Protein 8GPS (pdb70)

Foldseek 3Di:
DDLLVLLVVLQPDDLVVSLVVLVVDDLVCSLVNLLNHDLVSNLVNCVPDDLVVLLSNLQPHFLLSNLVSLVVDDPVSVVVSLVSYDPVSSVSNVVLNPADPQFPSSRWGAQAAEDEQAAFLLVSVVSCVVRVVPGPHSQWYFYAYPVQATQAIDGPVLSVVDDRRHGNNVSGPSDFDAAERVDGLVRVLVVCVVPVDQKHFYAYPVRHTRGIHGVVVNVVVVVVVVVD

Nearest PDB structures (foldseek):
  8gps-assembly1_A-2  TM=1.004E+00  e=2.207E-43  Chryseobacterium hispalense
  8gpv-assembly1_A-2  TM=9.823E-01  e=4.314E-27  Clostridiales bacterium
  5x9h-assembly1_A  TM=9.394E-01  e=4.347E-21  Thermus thermophilus HB8
  5x9g-assembly1_A  TM=9.312E-01  e=5.423E-20  Thermus thermophilus HB8
  2oux-assembly1_B  TM=7.761E-01  e=5.037E-18  Enterococcus faecalis V583

Radius of gyration: 18.96 Å; Cα contacts (8 Å, |Δi|>4): 337; chains: 1; bounding box: 53×38×41 Å

Structure (mmCIF, N/CA/C/O backbone):
data_8GPS
#
_entry.id   8GPS
#
_cell.length_a   57.503
_cell.length_b   57.503
_cell.length_c   118.252
_cell.angle_alpha   90.00
_cell.angle_beta   90.00
_cell.angle_gamma   120.00
#
_symmetry.space_group_name_H-M   'P 32 2 1'
#
loop_
_entity.id
_entity.type
_entity.pdbx_description
1 polymer MgtE
2 non-polymer 'MAGNESIUM ION'
3 water water
#
loop_
_atom_site.group_PDB
_atom_site.id
_atom_site.type_symbol
_atom_site.label_atom_id
_atom_site.label_alt_id
_atom_site.label_comp_id
_atom_site.label_asym_id
_atom_site.label_entity_id
_atom_site.label_seq_id
_atom_site.pdbx_PDB_ins_code
_atom_site.Cartn_x
_atom_site.Cartn_y
_atom_site.Cartn_z
_atom_site.occupancy
_atom_site.B_iso_or_equiv
_atom_site.auth_seq_id
_atom_site.auth_comp_id
_atom_site.auth_asym_id
_atom_site.auth_atom_id
_atom_site.pdbx_PDB_model_num
ATOM 1 N N . PHE A 1 10 ? -26.112 -9.462 14.421 1.00 50.25 9 PHE A N 1
ATOM 2 C CA . PHE A 1 10 ? -25.795 -10.882 14.313 1.00 49.80 9 PHE A CA 1
ATOM 3 C C . PHE A 1 10 ? -25.372 -11.263 12.891 1.00 47.46 9 PHE A C 1
ATOM 4 O O . PHE A 1 10 ? -25.631 -10.538 11.932 1.00 48.80 9 PHE A O 1
ATOM 12 N N . ASN A 1 11 ? -24.724 -12.418 12.780 1.00 43.84 10 ASN A N 1
ATOM 13 C CA A ASN A 1 11 ? -24.277 -12.931 11.490 0.64 40.57 10 ASN A CA 1
ATOM 14 C CA B ASN A 1 11 ? -24.282 -12.901 11.483 0.36 41.78 10 ASN A CA 1
ATOM 15 C C . ASN A 1 11 ? -25.487 -13.283 10.621 1.00 37.50 10 ASN A C 1
ATOM 16 O O . ASN A 1 11 ? -26.460 -13.846 11.123 1.00 34.79 10 ASN A O 1
ATOM 25 N N . PRO A 1 12 ? -25.458 -12.973 9.315 1.00 35.17 11 PRO A N 1
ATOM 26 C CA . PRO A 1 12 ? -26.626 -13.308 8.474 1.00 32.25 11 PRO A CA 1
ATOM 27 C C . PRO A 1 12 ? -27.026 -14.776 8.510 1.00 28.59 11 PRO A C 1
ATOM 28 O O . PRO A 1 12 ? -28.222 -15.083 8.476 1.00 25.62 11 PRO A O 1
ATOM 32 N N . ALA A 1 13 ? -26.062 -15.700 8.543 1.00 27.66 12 ALA A N 1
ATOM 33 C CA . ALA A 1 13 ? -26.418 -17.112 8.617 1.00 26.52 12 ALA A CA 1
ATOM 34 C C . ALA A 1 13 ? -27.111 -17.427 9.939 1.00 25.07 12 ALA A C 1
ATOM 35 O O . ALA A 1 13 ? -28.041 -18.243 9.986 1.00 25.61 12 ALA A O 1
ATOM 37 N N . ASP A 1 14 ? -26.704 -16.756 11.014 1.00 25.74 13 ASP A N 1
ATOM 38 C CA . ASP A 1 14 ? -27.352 -16.982 12.305 1.00 25.66 13 ASP A CA 1
ATOM 39 C C . ASP A 1 14 ? -28.765 -16.407 12.336 1.00 25.87 13 ASP A C 1
ATOM 40 O O . ASP A 1 14 ? -29.694 -17.037 12.867 1.00 26.91 13 ASP A O 1
ATOM 45 N N . ILE A 1 15 ? -28.942 -15.203 11.788 1.00 25.27 14 ILE A N 1
ATOM 46 C CA . ILE A 1 15 ? -30.274 -14.610 11.675 1.00 26.47 14 ILE A CA 1
ATOM 47 C C . ILE A 1 15 ? -31.189 -15.526 10.876 1.00 24.43 14 ILE A C 1
ATOM 48 O O . ILE A 1 15 ? -32.337 -15.788 11.271 1.00 26.13 14 ILE A O 1
ATOM 53 N N . ALA A 1 16 ? -30.690 -16.033 9.742 1.00 25.39 15 ALA A N 1
ATOM 54 C CA . ALA A 1 16 ? -31.485 -16.943 8.928 1.00 26.04 15 ALA A CA 1
ATOM 55 C C . ALA A 1 16 ? -31.853 -18.209 9.695 1.00 26.64 15 ALA A C 1
ATOM 56 O O . ALA A 1 16 ? -32.979 -18.704 9.577 1.00 26.81 15 ALA A O 1
ATOM 58 N N . GLU A 1 17 ? -30.926 -18.746 10.496 1.00 25.38 16 GLU A N 1
ATOM 59 C CA . GLU A 1 17 ? -31.254 -19.952 11.259 1.00 27.73 16 GLU A CA 1
ATOM 60 C C . GLU A 1 17 ? -32.375 -19.692 12.263 1.00 27.94 16 GLU A C 1
ATOM 61 O O . GLU A 1 17 ? -33.344 -20.471 12.357 1.00 29.85 16 GLU A O 1
ATOM 67 N N . THR A 1 18 ? -32.280 -18.573 12.987 1.00 27.02 17 THR A N 1
ATOM 68 C CA . THR A 1 18 ? -33.334 -18.201 13.929 1.00 28.05 17 THR A CA 1
ATOM 69 C C . THR A 1 18 ? -34.674 -18.050 13.213 1.00 27.66 17 THR A C 1
ATOM 70 O O . THR A 1 18 ? -35.700 -18.567 13.673 1.00 27.11 17 THR A O 1
ATOM 74 N N . LEU A 1 19 ? -34.684 -17.357 12.066 1.00 27.68 18 LEU A N 1
ATOM 75 C CA . LEU A 1 19 ? -35.930 -17.207 11.325 1.00 28.74 18 LEU A CA 1
ATOM 76 C C . LEU A 1 19 ? -36.472 -18.562 10.884 1.00 30.30 18 LEU A C 1
ATOM 77 O O . LEU A 1 19 ? -37.682 -18.808 10.951 1.00 31.59 18 LEU A O 1
ATOM 82 N N . SER A 1 20 ? -35.590 -19.446 10.411 1.00 29.37 19 SER A N 1
ATOM 83 C CA A SER A 1 20 ? -36.026 -20.744 9.911 0.55 29.82 19 SER A CA 1
ATOM 84 C CA B SER A 1 20 ? -36.008 -20.750 9.914 0.45 29.80 19 SER A CA 1
ATOM 85 C C . SER A 1 20 ? -36.672 -21.583 10.992 1.00 30.93 19 SER A C 1
ATOM 86 O O . SER A 1 20 ? -37.462 -22.483 10.674 1.00 32.04 19 SER A O 1
ATOM 91 N N . GLU A 1 21 ? -36.361 -21.302 12.256 1.00 30.97 20 GLU A N 1
ATOM 92 C CA . GLU A 1 21 ? -36.996 -22.030 13.352 1.00 30.94 20 GLU A CA 1
ATOM 93 C C . GLU A 1 21 ? -38.438 -21.595 13.604 1.00 32.88 20 GLU A C 1
ATOM 94 O O . GLU A 1 21 ? -39.163 -22.298 14.330 1.00 36.24 20 GLU A O 1
ATOM 100 N N . LEU A 1 22 ? -38.842 -20.423 13.119 1.00 32.96 21 LEU A N 1
ATOM 101 C CA . LEU A 1 22 ? -40.197 -19.929 13.317 1.00 35.18 21 LEU A CA 1
ATOM 102 C C . LEU A 1 22 ? -41.183 -20.613 12.381 1.00 37.29 21 LEU A C 1
ATOM 103 O O . LEU A 1 22 ? -40.845 -20.997 11.258 1.00 37.57 21 LEU A O 1
ATOM 108 N N . HIS A 1 23 ? -42.427 -20.736 12.835 1.00 38.93 22 HIS A N 1
ATOM 109 C CA . HIS A 1 23 ? -43.467 -21.159 11.912 1.00 44.83 22 HIS A CA 1
ATOM 110 C C . HIS A 1 23 ? -43.593 -20.112 10.806 1.00 45.12 22 HIS A C 1
ATOM 111 O O . HIS A 1 23 ? -43.393 -18.916 11.034 1.00 43.81 22 HIS A O 1
ATOM 118 N N . ALA A 1 24 ? -43.920 -20.577 9.594 1.00 50.03 23 ALA A N 1
ATOM 119 C CA . ALA A 1 24 ? -43.781 -19.742 8.396 1.00 53.50 23 ALA A CA 1
ATOM 120 C C . ALA A 1 24 ? -44.516 -18.409 8.532 1.00 57.65 23 ALA A C 1
ATOM 121 O O . ALA A 1 24 ? -44.004 -17.348 8.115 1.00 55.75 23 ALA A O 1
ATOM 123 N N . ASP A 1 25 ? -45.702 -18.446 9.151 1.00 60.22 24 ASP A N 1
ATOM 124 C CA . ASP A 1 25 ? -46.563 -17.272 9.221 1.00 60.88 24 ASP A CA 1
ATOM 125 C C . ASP A 1 25 ? -45.861 -16.108 9.910 1.00 61.92 24 ASP A C 1
ATOM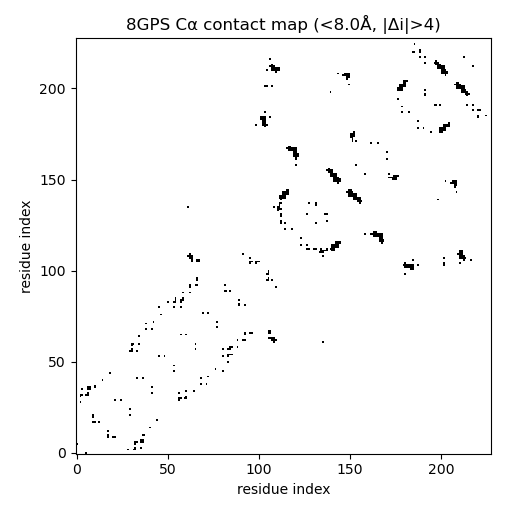 126 O O . ASP A 1 25 ? -45.797 -14.999 9.368 1.00 65.68 24 ASP A O 1
ATOM 128 N N . GLU A 1 26 ? -45.315 -16.340 11.107 1.00 58.00 25 GLU A N 1
ATOM 129 C CA . GLU A 1 26 ? -44.567 -15.284 11.780 1.00 55.77 25 GLU A CA 1
ATOM 130 C C . GLU A 1 26 ? -43.166 -15.107 11.210 1.00 52.99 25 GLU A C 1
ATOM 131 O O . GLU A 1 26 ? -42.530 -14.066 11.456 1.00 51.48 25 GLU A O 1
ATOM 133 N N . ARG A 1 27 ? -42.678 -16.098 10.453 1.00 49.02 26 ARG A N 1
ATOM 134 C CA . ARG A 1 27 ? -41.359 -15.979 9.847 1.00 44.89 26 ARG A CA 1
ATOM 135 C C . ARG A 1 27 ? -41.330 -14.830 8.856 1.00 42.50 26 ARG A C 1
ATOM 136 O O . ARG A 1 27 ? -40.343 -14.088 8.790 1.00 41.11 26 ARG A O 1
ATOM 144 N N . LEU A 1 28 ? -42.406 -14.657 8.077 1.00 45.22 27 LEU A N 1
ATOM 145 C CA . LEU A 1 28 ? -42.393 -13.541 7.124 1.00 41.98 27 LEU A CA 1
ATOM 146 C C . LEU A 1 28 ? -42.322 -12.181 7.827 1.00 43.30 27 LEU A C 1
ATOM 147 O O . LEU A 1 28 ? -41.544 -11.308 7.418 1.00 43.39 27 LEU A O 1
ATOM 152 N N . LEU A 1 29 ? -43.107 -11.983 8.897 1.00 43.99 28 LEU A N 1
ATOM 153 C CA . LEU A 1 29 ? -43.074 -10.707 9.618 1.00 45.33 28 LEU A CA 1
ATOM 154 C C . LEU A 1 29 ? -41.687 -10.440 10.190 1.00 46.30 28 LEU A C 1
ATOM 155 O O . LEU A 1 29 ? -41.128 -9.338 10.039 1.00 47.80 28 LEU A O 1
ATOM 157 N N . ALA A 1 30 ? -41.103 -11.456 10.830 1.00 46.79 29 ALA A N 1
ATOM 158 C CA . ALA A 1 30 ? -39.775 -11.278 11.401 1.00 43.96 29 ALA A CA 1
ATOM 159 C C . ALA A 1 30 ? -38.740 -10.983 10.321 1.00 42.36 29 ALA A C 1
ATOM 160 O O . ALA A 1 30 ? -37.846 -10.152 10.522 1.00 43.22 29 ALA A O 1
ATOM 162 N N . PHE A 1 31 ? -38.847 -11.640 9.162 1.00 39.86 30 PHE A N 1
ATOM 163 C CA . PHE A 1 31 ? -37.905 -11.375 8.083 1.00 38.76 30 PHE A CA 1
ATOM 164 C C . PHE A 1 31 ? -38.025 -9.939 7.597 1.00 42.22 30 PHE A C 1
ATOM 165 O O . PHE A 1 31 ? -37.018 -9.254 7.392 1.00 42.86 30 PHE A O 1
ATOM 173 N N . LEU A 1 32 ? -39.258 -9.464 7.399 1.00 45.45 31 LEU A N 1
ATOM 174 C CA . LEU A 1 32 ? -39.439 -8.087 6.954 1.00 48.51 31 LEU A CA 1
ATOM 175 C C . LEU A 1 32 ? -38.936 -7.090 7.985 1.00 50.29 31 LEU A C 1
ATOM 176 O O . LEU A 1 32 ? -38.678 -5.931 7.636 1.00 51.92 31 LEU A O 1
ATOM 181 N N . LYS A 1 33 ? -38.790 -7.513 9.243 1.00 49.38 32 LYS A N 1
ATOM 182 C CA . LYS A 1 33 ? -38.104 -6.666 10.217 1.00 51.19 32 LYS A CA 1
ATOM 183 C C . LYS A 1 33 ? -36.584 -6.623 10.035 1.00 51.22 32 LYS A C 1
ATOM 184 O O . LYS A 1 33 ? -35.935 -5.771 10.654 1.00 53.29 32 LYS A O 1
ATOM 190 N N . VAL A 1 34 ? -36.000 -7.505 9.224 1.00 48.99 33 VAL A N 1
ATOM 191 C CA . VAL A 1 34 ? -34.538 -7.507 9.052 1.00 47.52 33 VAL A CA 1
ATOM 192 C C . VAL A 1 34 ? -34.096 -6.196 8.416 1.00 50.41 33 VAL A C 1
ATOM 193 O O . VAL A 1 34 ? -34.738 -5.728 7.453 1.00 51.68 33 VAL A O 1
ATOM 197 N N . PRO A 1 35 ? -33.022 -5.562 8.893 1.00 52.59 34 PRO A N 1
ATOM 198 C CA . PRO A 1 35 ? -32.537 -4.346 8.229 1.00 54.97 34 PRO A CA 1
ATOM 199 C C . PRO A 1 35 ? -32.133 -4.620 6.788 1.00 57.96 34 PRO A C 1
ATOM 200 O O . PRO A 1 35 ? -31.578 -5.673 6.464 1.00 58.33 34 PRO A O 1
ATOM 204 N N . LYS A 1 36 ? -32.415 -3.644 5.921 1.00 60.63 35 LYS A N 1
ATOM 205 C CA . LYS A 1 36 ? -32.357 -3.856 4.479 1.00 63.31 35 LYS A CA 1
ATOM 206 C C . LYS A 1 36 ? -30.949 -4.135 3.967 1.00 65.27 35 LYS A C 1
ATOM 207 O O . LYS A 1 36 ? -30.808 -4.703 2.878 1.00 67.04 35 LYS A O 1
ATOM 209 N N . GLU A 1 37 ? -29.908 -3.748 4.711 1.00 64.84 36 GLU A N 1
ATOM 210 C CA . GLU A 1 37 ? -28.552 -3.914 4.194 1.00 64.22 36 GLU A CA 1
ATOM 211 C C . GLU A 1 37 ? -28.166 -5.384 4.041 1.00 59.94 36 GLU A C 1
ATOM 212 O O . GLU A 1 37 ? -27.507 -5.753 3.061 1.00 60.55 36 GLU A O 1
ATOM 218 N N . TYR A 1 38 ? -28.566 -6.244 4.982 1.00 53.51 37 TYR A N 1
ATOM 219 C CA A TYR A 1 38 ? -28.305 -7.675 4.848 0.58 49.39 37 TYR A CA 1
ATOM 220 C CA B TYR A 1 38 ? -28.307 -7.676 4.908 0.42 50.97 37 TYR A CA 1
ATOM 221 C C . TYR A 1 38 ? -29.580 -8.503 4.718 1.00 45.69 37 TYR A C 1
ATOM 222 O O . TYR A 1 38 ? -29.559 -9.719 4.950 1.00 40.52 37 TYR A O 1
ATOM 239 N N . LYS A 1 39 ? -30.686 -7.872 4.314 1.00 42.38 38 LYS A N 1
ATOM 240 C CA . LYS A 1 39 ? -31.929 -8.611 4.097 1.00 41.49 38 LYS A CA 1
ATOM 241 C C . LYS A 1 39 ? -31.780 -9.649 2.984 1.00 38.39 38 LYS A C 1
ATOM 242 O O . LYS A 1 39 ? -32.216 -10.796 3.126 1.00 33.68 38 LYS A O 1
ATOM 248 N N . ALA A 1 40 ? -31.159 -9.267 1.867 1.00 37.70 39 ALA A N 1
ATOM 249 C CA . ALA A 1 40 ? -30.982 -10.216 0.770 1.00 36.65 39 ALA A CA 1
ATOM 250 C C . ALA A 1 40 ? -30.077 -11.376 1.173 1.00 35.78 39 ALA A C 1
ATOM 251 O O . ALA A 1 40 ? -30.329 -12.533 0.805 1.00 34.36 39 ALA A O 1
ATOM 253 N N . GLU A 1 41 ? -28.996 -11.081 1.900 1.00 34.10 40 GLU A N 1
ATOM 254 C CA . GLU A 1 41 ? -28.098 -12.142 2.341 1.00 35.73 40 GLU A CA 1
ATOM 255 C C . GLU A 1 41 ? -28.798 -13.100 3.301 1.00 32.86 40 GLU A C 1
ATOM 256 O O . GLU A 1 41 ? -28.630 -14.321 3.201 1.00 30.10 40 GLU A O 1
ATOM 262 N N . VAL A 1 42 ? -29.599 -12.570 4.230 1.00 32.59 41 VAL A N 1
ATOM 263 C CA . VAL A 1 42 ? -30.382 -13.444 5.101 1.00 29.98 41 VAL A CA 1
ATOM 264 C C . VAL A 1 42 ? -31.332 -14.292 4.269 1.00 28.65 41 VAL A C 1
ATOM 265 O O . VAL A 1 42 ? -31.431 -15.512 4.454 1.00 26.45 41 VAL A O 1
ATOM 269 N N . PHE A 1 43 ? -32.014 -13.657 3.310 1.00 30.19 42 PHE A N 1
ATOM 270 C CA . PHE A 1 43 ? -32.951 -14.356 2.433 1.00 30.33 42 PHE A CA 1
ATOM 271 C C . PHE A 1 43 ? -32.288 -15.527 1.721 1.00 29.71 42 PHE A C 1
ATOM 272 O O . PHE A 1 43 ? -32.904 -16.584 1.543 1.00 29.39 42 PHE A O 1
ATOM 280 N N . SER A 1 44 ? -31.037 -15.350 1.291 1.00 29.99 43 SER A N 1
ATOM 281 C CA A SER A 1 44 ? -30.346 -16.389 0.534 0.57 29.42 43 SER A CA 1
ATOM 282 C CA B SER A 1 44 ? -30.372 -16.398 0.525 0.43 29.30 43 SER A CA 1
ATOM 283 C C . SER A 1 44 ? -30.138 -17.673 1.330 1.00 29.42 43 SER A C 1
ATOM 284 O O . SER A 1 44 ? -29.873 -18.722 0.734 1.00 32.09 43 SER A O 1
ATOM 289 N N . HIS A 1 45 ? -30.249 -17.619 2.657 1.00 27.85 44 HIS A N 1
ATOM 290 C CA . HIS A 1 45 ? -30.049 -18.790 3.508 1.00 27.49 44 HIS A CA 1
ATOM 291 C C . HIS A 1 45 ? -31.345 -19.521 3.858 1.00 29.63 44 HIS A C 1
ATOM 292 O O . HIS A 1 45 ? -31.291 -20.577 4.504 1.00 32.09 44 HIS A O 1
ATOM 299 N N . LEU A 1 46 ? -32.499 -18.994 3.463 1.00 29.85 45 LEU A N 1
ATOM 300 C CA . LEU A 1 46 ? -33.783 -19.571 3.836 1.00 28.81 45 LEU A CA 1
ATOM 301 C C . LEU A 1 46 ? -34.221 -20.674 2.873 1.00 33.14 45 LEU A C 1
ATOM 302 O O . LEU A 1 46 ? -33.729 -20.785 1.747 1.00 34.58 45 LEU A O 1
ATOM 307 N N . ASP A 1 47 ? -35.177 -21.484 3.335 1.00 35.04 46 ASP A N 1
ATOM 308 C CA . ASP A 1 47 ? -35.642 -22.625 2.555 1.00 37.34 46 ASP A CA 1
ATOM 309 C C . ASP A 1 47 ? -36.299 -22.158 1.254 1.00 35.70 46 ASP A C 1
ATOM 310 O O . ASP A 1 47 ? -36.959 -21.111 1.230 1.00 35.20 46 ASP A O 1
ATOM 312 N N . PRO A 1 48 ? -36.143 -22.909 0.157 1.00 35.89 47 PRO A N 1
ATOM 313 C CA . PRO A 1 48 ? -36.738 -22.477 -1.123 1.00 37.14 47 PRO A CA 1
ATOM 314 C C . PRO A 1 48 ? -38.249 -22.289 -1.093 1.00 37.87 47 PRO A C 1
ATOM 315 O O . PRO A 1 48 ? -38.759 -21.370 -1.751 1.00 39.26 47 PRO A O 1
ATOM 319 N N . ASP A 1 49 ? -38.989 -23.131 -0.362 1.00 41.40 48 ASP A N 1
ATOM 320 C CA A ASP A 1 49 ? -40.441 -22.978 -0.314 0.56 43.25 48 ASP A CA 1
ATOM 321 C CA B ASP A 1 49 ? -40.439 -22.970 -0.327 0.44 43.34 48 ASP A CA 1
ATOM 322 C C . ASP A 1 49 ? -40.833 -21.659 0.343 1.00 42.07 48 ASP A C 1
ATOM 323 O O . ASP A 1 49 ? -41.741 -20.959 -0.128 1.00 42.08 48 ASP A O 1
ATOM 332 N N . PHE A 1 50 ? -40.148 -21.294 1.429 1.00 38.39 49 PHE A N 1
ATOM 333 C CA . PHE A 1 50 ? -40.438 -20.013 2.060 1.00 38.10 49 PHE A CA 1
ATOM 334 C C . PHE A 1 50 ? -39.973 -18.847 1.190 1.00 36.65 49 PHE A C 1
ATOM 335 O O . PHE A 1 50 ? -40.623 -17.796 1.153 1.00 37.56 49 PHE A O 1
ATOM 343 N N . GLN A 1 51 ? -38.844 -19.005 0.494 1.00 34.53 50 GLN A N 1
ATOM 344 C CA . GLN A 1 51 ? -38.405 -17.962 -0.426 1.00 33.34 50 GLN A CA 1
ATOM 345 C C . GLN A 1 51 ? -39.471 -17.697 -1.486 1.00 34.78 50 GLN A C 1
ATO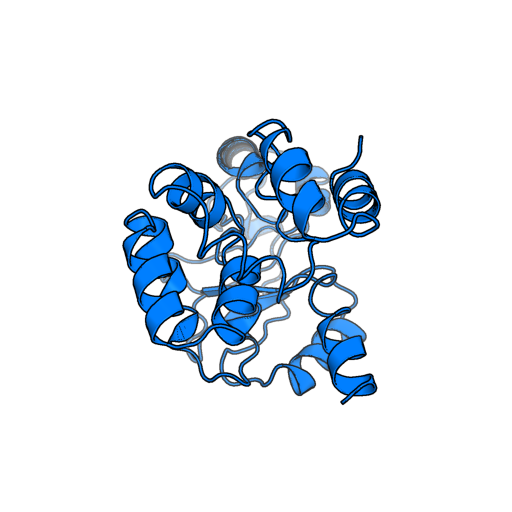M 346 O O . GLN A 1 51 ? -39.770 -16.537 -1.811 1.00 35.43 50 GLN A O 1
ATOM 352 N N . GLU A 1 52 ? -40.076 -18.765 -2.011 1.00 36.11 51 GLU A N 1
ATOM 353 C CA . GLU A 1 52 ? -41.136 -18.608 -3.002 1.00 38.93 51 GLU A CA 1
ATOM 354 C C . GLU A 1 52 ? -42.361 -17.926 -2.404 1.00 40.16 51 GLU A C 1
ATOM 355 O O . GLU A 1 52 ? -42.949 -17.027 -3.026 1.00 39.98 51 GLU A O 1
ATOM 361 N N . GLU A 1 53 ? -42.777 -18.357 -1.206 1.00 42.10 52 GLU A N 1
ATOM 362 C CA . GLU A 1 53 ? -43.916 -17.707 -0.557 1.00 43.84 52 GLU A CA 1
ATOM 363 C C . GLU A 1 53 ? -43.669 -16.214 -0.382 1.00 42.51 52 GLU A C 1
ATOM 364 O O . GLU A 1 53 ? -44.565 -15.392 -0.624 1.00 44.39 52 GLU A O 1
ATOM 370 N N . THR A 1 54 ? -42.451 -15.847 0.027 1.00 39.05 53 THR A N 1
ATOM 371 C CA . THR A 1 54 ? -42.117 -14.441 0.233 1.00 37.73 53 THR A CA 1
ATOM 372 C C . THR A 1 54 ? -42.180 -13.660 -1.075 1.00 40.60 53 THR A C 1
ATOM 373 O O . THR A 1 54 ? -42.763 -12.570 -1.132 1.00 43.35 53 THR A O 1
ATOM 377 N N . ILE A 1 55 ? -41.605 -14.210 -2.150 1.00 37.25 54 ILE A N 1
ATOM 378 C CA A ILE A 1 55 ? -41.641 -13.514 -3.437 0.90 37.73 54 ILE A CA 1
ATOM 379 C CA B ILE A 1 55 ? -41.640 -13.508 -3.430 0.10 37.25 54 ILE A CA 1
ATOM 380 C C . ILE A 1 55 ? -43.076 -13.338 -3.919 1.00 38.97 54 ILE A C 1
ATOM 381 O O . ILE A 1 55 ? -43.435 -12.295 -4.482 1.00 40.47 54 ILE A O 1
ATOM 390 N N . ARG A 1 56 ? -43.924 -14.345 -3.698 1.00 39.46 55 ARG A N 1
ATOM 391 C CA . ARG A 1 56 ? -45.324 -14.222 -4.101 1.00 43.32 55 ARG A CA 1
ATOM 392 C C . ARG A 1 56 ? -46.084 -13.204 -3.254 1.00 45.52 55 ARG A C 1
ATOM 393 O O . ARG A 1 56 ? -47.037 -12.584 -3.745 1.00 46.85 55 ARG A O 1
ATOM 401 N N . SER A 1 57 ? -45.698 -13.024 -1.986 1.00 46.38 56 SER A N 1
ATOM 402 C CA . SER A 1 57 ? -46.528 -12.253 -1.064 1.00 48.47 56 SER A CA 1
ATOM 403 C C . SER A 1 57 ? -46.183 -10.766 -0.983 1.00 47.01 56 SER A C 1
ATOM 404 O O . SER A 1 57 ? -47.094 -9.935 -0.912 1.00 50.10 56 SER A O 1
ATOM 407 N N . ILE A 1 58 ? -44.902 -10.399 -0.974 1.00 42.35 57 ILE A N 1
ATOM 408 C CA . ILE A 1 58 ? -44.514 -9.024 -0.661 1.00 39.73 57 ILE A CA 1
ATOM 409 C C . ILE A 1 58 ? -44.815 -8.073 -1.813 1.00 41.30 57 ILE A C 1
ATOM 410 O O . ILE A 1 58 ? -45.118 -8.505 -2.932 1.00 41.59 57 ILE A O 1
ATOM 415 N N . GLY A 1 59 ? -44.731 -6.768 -1.545 1.00 40.88 58 GLY A N 1
ATOM 416 C CA . GLY A 1 59 ? -44.994 -5.783 -2.574 1.00 41.00 58 GLY A CA 1
ATOM 417 C C . GLY A 1 59 ? -43.910 -5.734 -3.635 1.00 39.97 58 GLY A C 1
ATOM 418 O O . GLY A 1 59 ? -42.796 -6.228 -3.455 1.00 39.56 58 GLY A O 1
ATOM 419 N N . SER A 1 60 ? -44.249 -5.089 -4.759 1.00 40.99 59 SER A N 1
ATOM 420 C CA A SER A 1 60 ? -43.340 -5.055 -5.901 0.35 40.44 59 SER A CA 1
ATOM 421 C CA B SER A 1 60 ? -43.338 -5.055 -5.901 0.65 42.34 59 SER A CA 1
ATOM 422 C C . SER A 1 60 ? -42.019 -4.380 -5.548 1.00 40.72 59 SER A C 1
ATOM 423 O O . SER A 1 60 ? -40.948 -4.858 -5.935 1.00 38.04 59 SER A O 1
ATOM 428 N N . ASP A 1 61 ? -42.070 -3.263 -4.818 1.00 40.42 60 ASP A N 1
ATOM 429 C CA . ASP A 1 61 ? -40.831 -2.581 -4.455 1.00 43.72 60 ASP A CA 1
ATOM 430 C C . ASP A 1 61 ? -39.942 -3.482 -3.601 1.00 39.47 60 ASP A C 1
ATOM 431 O O . ASP A 1 61 ? -38.719 -3.538 -3.798 1.00 36.15 60 ASP A O 1
ATOM 436 N N . GLU A 1 62 ? -40.546 -4.220 -2.667 1.00 37.60 61 GLU A N 1
ATOM 437 C CA . GLU A 1 62 ? -39.785 -5.136 -1.818 1.00 37.87 61 GLU A CA 1
ATOM 438 C C . GLU A 1 62 ? -39.236 -6.310 -2.619 1.00 35.99 61 GLU A C 1
ATOM 439 O O . GLU A 1 62 ? -38.096 -6.746 -2.396 1.00 33.62 61 GLU A O 1
ATOM 441 N N . VAL A 1 63 ? -40.038 -6.846 -3.544 1.00 35.41 62 VAL A N 1
ATOM 442 C CA . VAL A 1 63 ? -39.551 -7.893 -4.438 1.00 34.45 62 VAL A CA 1
ATOM 443 C C . VAL A 1 63 ? -38.309 -7.415 -5.170 1.00 33.53 62 VAL A C 1
ATOM 444 O O . VAL A 1 63 ? -37.302 -8.128 -5.250 1.00 30.46 62 VAL A O 1
ATOM 448 N N . SER A 1 64 ? -38.371 -6.205 -5.734 1.00 34.84 63 SER A N 1
ATOM 449 C CA . SER A 1 64 ? -37.228 -5.681 -6.474 1.00 35.91 63 SER A CA 1
ATOM 450 C C . SER A 1 64 ? -36.017 -5.495 -5.570 1.00 34.00 63 SER A C 1
ATOM 451 O O . SER A 1 64 ? -34.902 -5.868 -5.945 1.00 31.50 63 SER A O 1
ATOM 454 N N . GLU A 1 65 ? -36.212 -4.953 -4.364 1.00 33.43 64 GLU A N 1
ATOM 455 C CA . GLU A 1 65 ? -35.073 -4.762 -3.469 1.00 33.89 64 GLU A CA 1
ATOM 456 C C . GLU A 1 65 ? -34.381 -6.091 -3.175 1.00 31.57 64 GLU A C 1
ATOM 457 O O . GLU A 1 65 ? -33.156 -6.226 -3.336 1.00 32.63 64 GLU A O 1
ATOM 463 N N . ILE A 1 66 ? -35.162 -7.110 -2.811 1.00 30.75 65 ILE A N 1
ATOM 464 C CA . ILE A 1 66 ? -34.559 -8.400 -2.479 1.00 27.96 65 ILE A CA 1
ATOM 465 C C . ILE A 1 66 ? -33.909 -9.034 -3.708 1.00 28.21 65 ILE A C 1
ATOM 466 O O . ILE A 1 66 ? -32.737 -9.432 -3.680 1.00 27.59 65 ILE A O 1
ATOM 471 N N . LEU A 1 67 ? -34.649 -9.129 -4.811 1.00 27.79 66 LEU A N 1
ATOM 472 C CA . LEU A 1 67 ? -34.139 -9.866 -5.959 1.00 28.01 66 LEU A CA 1
ATOM 473 C C . LEU A 1 67 ? -32.943 -9.165 -6.588 1.00 28.05 66 LEU A C 1
ATOM 474 O O . LEU A 1 67 ? -31.980 -9.825 -7.001 1.00 28.84 66 LEU A O 1
ATOM 479 N N . ASN A 1 68 ? -32.970 -7.832 -6.666 1.00 28.14 67 ASN A N 1
ATOM 480 C CA . ASN A 1 68 ? -31.843 -7.114 -7.246 1.00 28.80 67 ASN A CA 1
ATOM 481 C C . ASN A 1 68 ? -30.613 -7.200 -6.364 1.00 30.67 67 ASN A C 1
ATOM 482 O O . ASN A 1 68 ? -29.488 -7.125 -6.873 1.00 32.62 67 ASN A O 1
ATOM 487 N N . ALA A 1 69 ? -30.801 -7.356 -5.045 1.00 28.52 68 ALA A N 1
ATOM 488 C CA . ALA A 1 69 ? -29.659 -7.458 -4.149 1.00 27.79 68 ALA A CA 1
ATOM 489 C C . ALA A 1 69 ? -29.109 -8.871 -3.985 1.00 26.53 68 ALA A C 1
ATOM 490 O O . ALA A 1 69 ? -28.012 -9.018 -3.433 1.00 29.32 68 ALA A O 1
ATOM 492 N N . MET A 1 70 ? -29.828 -9.914 -4.403 1.00 25.65 69 MET A N 1
ATOM 493 C CA . MET A 1 70 ? -29.241 -11.245 -4.300 1.00 25.40 69 MET A CA 1
ATOM 494 C C . MET A 1 70 ? -28.069 -11.414 -5.244 1.00 25.54 69 MET A C 1
ATOM 495 O O . MET A 1 70 ? -27.994 -10.772 -6.293 1.00 27.93 69 MET A O 1
ATOM 500 N N . THR A 1 71 ? -27.164 -12.315 -4.887 1.00 23.77 70 THR A N 1
ATOM 501 C CA . THR A 1 71 ? -26.105 -12.658 -5.824 1.00 23.06 70 THR A CA 1
ATOM 502 C C . THR A 1 71 ? -26.691 -13.365 -7.051 1.00 22.99 70 THR A C 1
ATOM 503 O O . THR A 1 71 ? -27.729 -14.029 -6.965 1.00 23.31 70 THR A O 1
ATOM 507 N N . PRO A 1 72 ? -26.058 -13.210 -8.216 1.00 22.88 71 PRO A N 1
ATOM 508 C CA . PRO A 1 72 ? -26.624 -13.817 -9.440 1.00 22.44 71 PRO A CA 1
ATOM 509 C C . PRO A 1 72 ? -26.811 -15.323 -9.339 1.00 24.25 71 PRO A C 1
ATOM 510 O O . PRO A 1 72 ? -27.824 -15.861 -9.810 1.00 23.22 71 PRO A O 1
ATOM 514 N N . ASP A 1 73 ? -25.871 -16.014 -8.690 1.00 22.41 72 ASP A N 1
ATOM 515 C CA . ASP A 1 73 ? -25.953 -17.466 -8.562 1.00 21.33 72 ASP A CA 1
ATOM 516 C C . ASP A 1 73 ? -27.001 -17.919 -7.537 1.00 22.10 72 ASP A C 1
ATOM 517 O O . ASP A 1 73 ? -27.701 -18.921 -7.753 1.00 23.34 72 ASP A O 1
ATOM 522 N N . ASP A 1 74 ? -27.165 -17.181 -6.432 1.00 22.43 73 ASP A N 1
ATOM 523 C CA . ASP A 1 74 ? -28.273 -17.485 -5.529 1.00 23.71 73 ASP A CA 1
ATOM 524 C C . ASP A 1 74 ? -29.609 -17.283 -6.228 1.00 23.37 73 ASP A C 1
ATOM 525 O O . ASP A 1 74 ? -30.545 -18.073 -6.048 1.00 24.28 73 ASP A O 1
ATOM 530 N N . ARG A 1 75 ? -29.706 -16.238 -7.055 1.00 23.69 74 ARG A N 1
ATOM 531 C CA . ARG A 1 75 ? -30.937 -16.001 -7.794 1.00 25.65 74 ARG A CA 1
ATOM 532 C C . ARG A 1 75 ? -31.206 -17.128 -8.788 1.00 24.49 74 ARG A C 1
ATOM 533 O O . ARG A 1 75 ? -32.343 -17.591 -8.907 1.00 25.34 74 ARG A O 1
ATOM 541 N N . THR A 1 76 ? -30.171 -17.601 -9.492 1.00 23.41 75 THR A N 1
ATOM 542 C CA . THR A 1 76 ? -30.371 -18.712 -10.425 1.00 24.06 75 THR A CA 1
ATOM 543 C C . THR A 1 76 ? -30.854 -19.950 -9.685 1.00 26.55 75 THR A C 1
ATOM 544 O O . THR A 1 76 ? -31.779 -20.637 -10.144 1.00 28.27 75 THR A O 1
ATOM 548 N N . ALA A 1 77 ? -30.255 -20.231 -8.516 1.00 25.22 76 ALA A N 1
ATOM 549 C CA . ALA A 1 77 ? -30.681 -21.377 -7.718 1.00 27.81 76 ALA A CA 1
ATOM 550 C C . ALA A 1 77 ? -32.136 -21.234 -7.296 1.00 27.98 76 ALA A C 1
ATOM 551 O O . ALA A 1 77 ? -32.893 -22.212 -7.294 1.00 30.58 76 ALA A O 1
ATOM 553 N N . LEU A 1 78 ? -32.539 -20.020 -6.919 1.00 26.44 77 LEU A N 1
ATOM 554 C CA . LEU A 1 78 ? -33.930 -19.765 -6.563 1.00 29.25 77 LEU A CA 1
ATOM 555 C C . LEU A 1 78 ? -34.851 -20.011 -7.752 1.00 30.74 77 LEU A C 1
ATOM 556 O O . LEU A 1 78 ? -35.884 -20.684 -7.629 1.00 31.92 77 LEU A O 1
ATOM 561 N N . PHE A 1 79 ? -34.479 -19.479 -8.923 1.00 29.62 78 PHE A N 1
ATOM 562 C CA . PHE A 1 79 ? -35.334 -19.574 -10.098 1.00 32.81 78 PHE A CA 1
ATOM 563 C C . PHE A 1 79 ? -35.473 -21.011 -10.573 1.00 35.84 78 PHE A C 1
ATOM 564 O O . PHE A 1 79 ? -36.508 -21.375 -11.141 1.00 39.11 78 PHE A O 1
ATOM 572 N N . GLU A 1 80 ? -34.451 -21.839 -10.352 1.00 35.22 79 GLU A N 1
ATOM 573 C CA . GLU A 1 80 ? -34.538 -23.235 -10.770 1.00 39.51 79 GLU A CA 1
ATOM 574 C C . GLU A 1 80 ? -35.662 -23.998 -10.074 1.00 41.35 79 GLU A C 1
ATOM 575 O O . GLU A 1 80 ? -36.127 -25.011 -10.608 1.00 42.06 79 GLU A O 1
ATOM 581 N N . ASP A 1 81 ? -36.119 -23.539 -8.913 1.00 42.19 80 ASP A N 1
ATOM 582 C CA . ASP A 1 81 ? -37.172 -24.221 -8.172 1.00 45.13 80 ASP A CA 1
ATOM 583 C C . ASP A 1 81 ? -38.552 -23.604 -8.377 1.00 45.60 80 ASP A C 1
ATOM 584 O O . ASP A 1 81 ? -39.538 -24.140 -7.862 1.00 46.40 80 ASP A O 1
ATOM 589 N N . PHE A 1 82 ? -38.648 -22.493 -9.120 1.00 43.75 81 PHE A N 1
ATOM 590 C CA . PHE A 1 82 ? -39.866 -21.724 -9.332 1.00 44.24 81 PHE A CA 1
ATOM 591 C C . PHE A 1 82 ? -40.656 -22.273 -10.517 1.00 46.50 81 PHE A C 1
ATOM 592 O O . PHE A 1 82 ? -40.075 -22.834 -11.455 1.00 48.08 81 PHE A O 1
ATOM 600 N N . PRO A 1 83 ? -41.976 -22.096 -10.506 1.00 47.27 82 PRO A N 1
ATOM 601 C CA . PRO A 1 83 ? -42.745 -22.266 -11.744 1.00 48.49 82 PRO A CA 1
ATOM 602 C C . PRO A 1 83 ? -42.384 -21.167 -12.728 1.00 48.34 82 PRO A C 1
ATOM 603 O O . PRO A 1 83 ? -41.963 -20.074 -12.346 1.00 47.99 82 PRO A O 1
ATOM 607 N N . ASP A 1 84 ? -42.554 -21.469 -14.017 1.00 47.64 83 ASP A N 1
ATOM 608 C CA . ASP A 1 84 ? -42.132 -20.523 -15.044 1.00 46.70 83 ASP A CA 1
ATOM 609 C C . ASP A 1 84 ? -42.782 -19.156 -14.857 1.00 45.93 83 ASP A C 1
ATOM 610 O O . ASP A 1 84 ? -42.115 -18.125 -14.994 1.00 46.28 83 ASP A O 1
ATOM 612 N N . GLU A 1 85 ? -44.075 -19.126 -14.516 1.00 46.41 84 GLU A N 1
ATOM 613 C CA . GLU A 1 85 ? -44.773 -17.851 -14.351 1.00 46.77 84 GLU A CA 1
ATOM 614 C C . GLU A 1 85 ? -44.119 -16.985 -13.278 1.00 44.89 84 GLU A C 1
ATOM 615 O O . GLU A 1 85 ? -43.957 -15.769 -13.463 1.00 44.22 84 GLU A O 1
ATOM 617 N N . LEU A 1 86 ? -43.740 -17.587 -12.147 1.00 43.88 85 LEU A N 1
ATOM 618 C CA . LEU A 1 86 ? -43.042 -16.827 -11.115 1.00 42.51 85 LEU A CA 1
ATOM 619 C C . LEU A 1 86 ? -41.648 -16.408 -11.560 1.00 40.39 85 LEU A C 1
ATOM 620 O O . LEU A 1 86 ? -41.176 -15.337 -11.169 1.00 39.43 85 LEU A O 1
ATOM 625 N N . ILE A 1 87 ? -40.964 -17.231 -12.354 1.00 40.14 86 ILE A N 1
ATOM 626 C CA . ILE A 1 87 ? -39.690 -16.789 -12.915 1.00 39.90 86 ILE A CA 1
ATOM 627 C C . ILE A 1 87 ? -39.880 -15.510 -13.723 1.00 40.21 86 ILE A C 1
ATOM 628 O O . ILE A 1 87 ? -39.108 -14.555 -13.585 1.00 37.84 86 ILE A O 1
ATOM 633 N N . LYS A 1 88 ? -40.912 -15.472 -14.578 1.00 44.60 87 LYS A N 1
ATOM 634 C CA . LYS A 1 88 ? -41.167 -14.268 -15.374 1.00 46.07 87 LYS A CA 1
ATOM 635 C C . LYS A 1 88 ? -41.520 -13.073 -14.496 1.00 42.38 87 LYS A C 1
ATOM 636 O O . LYS A 1 88 ? -41.038 -11.961 -14.731 1.00 40.95 87 LYS A O 1
ATOM 642 N N . TYR A 1 89 ? -42.375 -13.281 -13.492 1.00 41.69 88 TYR A N 1
ATOM 643 C CA . TYR A 1 89 ? -42.709 -12.209 -12.553 1.00 39.03 88 TYR A CA 1
ATOM 644 C C . TYR A 1 89 ? -41.442 -11.654 -11.905 1.00 35.96 88 TYR A C 1
ATOM 645 O O . TYR A 1 89 ? -41.210 -10.431 -11.868 1.00 37.14 88 TYR A O 1
ATOM 654 N N . SER A 1 90 ? -40.579 -12.557 -11.441 1.00 36.07 89 SER A N 1
ATOM 655 C CA . SER A 1 90 ? -39.363 -12.149 -10.757 1.00 34.51 89 SER A CA 1
ATOM 656 C C . SER A 1 90 ? -38.440 -11.389 -11.689 1.00 34.25 89 SER A C 1
ATOM 657 O O . SER A 1 90 ? -37.888 -10.349 -11.314 1.00 34.83 89 SER A O 1
ATOM 660 N N . ILE A 1 91 ? -38.269 -11.890 -12.912 1.00 35.42 90 ILE A N 1
ATOM 661 C CA . ILE A 1 91 ? -37.401 -11.228 -13.876 1.00 35.10 90 ILE A CA 1
ATOM 662 C C . ILE A 1 91 ? -37.946 -9.849 -14.221 1.00 35.07 90 ILE A C 1
ATOM 663 O O . ILE A 1 91 ? -37.187 -8.881 -14.343 1.00 35.33 90 ILE A O 1
ATOM 668 N N . ASN A 1 92 ? -39.270 -9.725 -14.334 1.00 39.25 91 ASN A N 1
ATOM 669 C CA . ASN A 1 92 ? -39.870 -8.412 -14.546 1.00 41.05 91 ASN A CA 1
ATOM 670 C C . ASN A 1 92 ? -39.640 -7.472 -13.374 1.00 38.41 91 ASN A C 1
ATOM 671 O O . ASN A 1 92 ? -39.793 -6.255 -13.533 1.00 38.46 91 ASN A O 1
ATOM 676 N N . HIS A 1 93 ? -39.295 -7.995 -12.203 1.00 36.58 92 HIS A N 1
ATOM 677 C CA . HIS A 1 93 ? -38.931 -7.093 -11.113 1.00 35.10 92 HIS A CA 1
ATOM 678 C C . HIS A 1 93 ? -37.441 -6.740 -11.062 1.00 33.61 92 HIS A C 1
ATOM 679 O O . HIS A 1 93 ? -37.048 -5.906 -10.240 1.00 36.54 92 HIS A O 1
ATOM 686 N N . LEU A 1 94 ? -36.607 -7.331 -11.915 1.00 30.63 93 LEU A N 1
ATOM 687 C CA . LEU A 1 94 ? -35.177 -7.047 -11.879 1.00 30.80 93 LEU A CA 1
ATOM 688 C C . LEU A 1 94 ? -34.835 -5.776 -12.649 1.00 32.22 93 LEU A C 1
ATOM 689 O O . LEU A 1 94 ? -35.473 -5.440 -13.647 1.00 34.68 93 LEU A O 1
ATOM 694 N N . ASN A 1 95 ? -33.805 -5.077 -12.169 1.00 32.40 94 ASN A N 1
ATOM 695 C CA A ASN A 1 95 ? -33.272 -3.927 -12.878 0.44 34.36 94 ASN A CA 1
ATOM 696 C CA B ASN A 1 95 ? -33.273 -3.927 -12.878 0.56 34.30 94 ASN A CA 1
ATOM 697 C C . ASN A 1 95 ? -32.557 -4.388 -14.150 1.00 32.02 94 ASN A C 1
ATOM 698 O O . ASN A 1 95 ? -32.216 -5.563 -14.287 1.00 30.82 94 ASN A O 1
ATOM 704 N N . PRO A 1 96 ? -32.351 -3.481 -15.119 1.00 29.60 95 PRO A N 1
ATOM 705 C CA . PRO A 1 96 ? -31.767 -3.911 -16.414 1.00 27.50 95 PRO A CA 1
ATOM 706 C C . PRO A 1 96 ? -30.515 -4.786 -16.341 1.00 28.00 95 PRO A C 1
ATOM 707 O O . PRO A 1 96 ? -30.437 -5.817 -17.036 1.00 27.64 95 PRO A O 1
ATOM 711 N N . GLN A 1 97 ? -29.526 -4.410 -15.524 1.00 28.65 96 GLN A N 1
ATOM 712 C CA . GLN A 1 97 ? -28.280 -5.170 -15.496 1.00 28.39 96 GLN A CA 1
ATOM 713 C C . GLN A 1 97 ? -28.497 -6.547 -14.886 1.00 26.76 96 GLN A C 1
ATOM 714 O O . GLN A 1 97 ? -28.045 -7.564 -15.426 1.00 27.53 96 GLN A O 1
ATOM 720 N N . GLU A 1 98 ? -29.203 -6.599 -13.756 1.00 24.60 97 GLU A N 1
ATOM 721 C CA . GLU A 1 98 ? -29.523 -7.878 -13.137 1.00 24.60 97 GLU A CA 1
ATOM 722 C C . GLU A 1 98 ? -30.401 -8.744 -14.027 1.00 23.53 97 GLU A C 1
ATOM 723 O O . GLU A 1 98 ? -30.242 -9.970 -14.037 1.00 23.28 97 GLU A O 1
ATOM 729 N N . ARG A 1 99 ? -31.313 -8.130 -14.792 1.00 24.37 98 ARG A N 1
ATOM 730 C CA . ARG A 1 99 ? -32.172 -8.887 -15.693 1.00 24.17 98 ARG A CA 1
ATOM 731 C C . ARG A 1 99 ? -31.352 -9.546 -16.796 1.00 24.45 98 ARG A C 1
ATOM 732 O O . ARG A 1 99 ? -31.523 -10.741 -17.092 1.00 25.57 98 ARG A O 1
ATOM 740 N N . ARG A 1 100 ? -30.429 -8.791 -17.391 1.00 25.79 99 ARG A N 1
ATOM 741 C CA . ARG A 1 100 ? -29.596 -9.370 -18.441 1.00 27.27 99 ARG A CA 1
ATOM 742 C C . ARG A 1 100 ? -28.721 -10.493 -17.892 1.00 25.21 99 ARG A C 1
ATOM 743 O O . ARG A 1 100 ? -28.608 -11.566 -18.505 1.00 25.86 99 ARG A O 1
ATOM 751 N N . ILE A 1 101 ? -28.149 -10.291 -16.699 1.00 24.36 100 ILE A N 1
ATOM 752 C CA . ILE A 1 101 ? -27.354 -11.341 -16.059 1.00 23.31 100 ILE A CA 1
ATOM 753 C C . ILE A 1 101 ? -28.199 -12.588 -15.803 1.00 21.73 100 ILE A C 1
ATOM 754 O O . ILE A 1 101 ? -27.780 -13.719 -16.092 1.00 22.48 100 ILE A O 1
ATOM 759 N N . ALA A 1 102 ? -29.395 -12.401 -15.234 1.00 21.98 101 ALA A N 1
ATOM 760 C CA . ALA A 1 102 ? -30.221 -13.542 -14.847 1.00 22.10 101 ALA A CA 1
ATOM 761 C C . ALA A 1 102 ? -30.619 -14.363 -16.067 1.00 24.26 101 ALA A C 1
ATOM 762 O O . ALA A 1 102 ? -30.564 -15.605 -16.037 1.00 23.63 101 ALA A O 1
ATOM 764 N N . LEU A 1 103 ? -31.002 -13.681 -17.156 1.00 24.42 102 LEU A N 1
ATOM 765 C CA . LEU A 1 103 ? -31.417 -14.388 -18.361 1.00 23.56 102 LEU A CA 1
ATOM 766 C C . LEU A 1 103 ? -30.242 -15.106 -19.018 1.00 24.48 102 LEU A C 1
ATOM 767 O O . LEU A 1 103 ? -30.396 -16.231 -19.515 1.00 26.38 102 LEU A O 1
ATOM 772 N N . LYS A 1 104 ? -29.054 -14.490 -18.997 1.00 24.25 103 LYS A N 1
ATOM 773 C CA A LYS A 1 104 ? -27.865 -15.164 -19.510 0.71 24.05 103 LYS A CA 1
ATOM 774 C CA B LYS A 1 104 ? -27.866 -15.163 -19.512 0.29 25.42 103 LYS A CA 1
ATOM 775 C C . LYS A 1 104 ? -27.581 -16.445 -18.736 1.00 24.74 103 LYS A C 1
ATOM 776 O O . LYS A 1 104 ? -27.319 -17.502 -19.330 1.00 25.81 103 LYS A O 1
ATOM 787 N N . LEU A 1 105 ? -27.642 -16.377 -17.399 1.00 22.27 104 LEU A N 1
ATOM 788 C CA . LEU A 1 105 ? -27.365 -17.567 -16.602 1.00 23.07 104 LEU A CA 1
ATOM 789 C C . LEU A 1 105 ? -28.409 -18.657 -16.840 1.00 24.82 104 LEU A C 1
ATOM 790 O O . LEU A 1 105 ? -28.070 -19.845 -16.927 1.00 25.83 104 LEU A O 1
ATOM 795 N N . LEU A 1 106 ? -29.682 -18.278 -16.934 1.00 24.85 105 LEU A N 1
ATOM 796 C CA . LEU A 1 106 ? -30.727 -19.270 -17.154 1.00 26.87 105 LEU A CA 1
ATOM 797 C C . LEU A 1 106 ? -30.663 -19.859 -18.558 1.00 28.25 105 LEU A C 1
ATOM 798 O O . LEU A 1 106 ? -31.235 -20.929 -18.791 1.00 30.87 105 LEU A O 1
ATOM 803 N N . GLY A 1 107 ? -29.982 -19.183 -19.488 1.00 26.37 106 GLY A N 1
ATOM 804 C CA . GLY A 1 107 ? -29.836 -19.721 -20.834 1.00 27.41 106 GLY A CA 1
ATOM 805 C C . GLY A 1 107 ? -28.956 -20.959 -20.913 1.00 27.61 106 GLY A C 1
ATOM 806 O O . GLY A 1 107 ? -29.102 -21.771 -21.833 1.00 28.62 106 GLY A O 1
ATOM 807 N N . TYR A 1 108 ? -28.038 -21.128 -19.965 1.00 27.50 107 TYR A N 1
ATOM 808 C CA . TYR A 1 108 ? -27.185 -22.307 -19.959 1.00 26.37 107 TYR A CA 1
ATOM 809 C C . TYR A 1 108 ? -27.997 -23.552 -19.613 1.00 28.15 107 TYR A C 1
ATOM 810 O O . TYR A 1 108 ? -29.008 -23.487 -18.903 1.00 28.11 107 TYR A O 1
ATOM 819 N N . ASP A 1 109 ? -27.536 -24.695 -20.121 1.00 28.42 108 ASP A N 1
ATOM 820 C CA . ASP A 1 109 ? -28.173 -25.966 -19.820 1.00 29.48 108 ASP A CA 1
ATOM 821 C C . ASP A 1 109 ? -28.251 -26.146 -18.310 1.00 28.77 108 ASP A C 1
ATOM 822 O O . ASP A 1 109 ? -27.331 -25.770 -17.574 1.00 29.07 108 ASP A O 1
ATOM 827 N N . SER A 1 110 ? -29.336 -26.770 -17.852 1.00 29.19 109 SER A N 1
ATOM 828 C CA . SER A 1 110 ? -29.574 -26.853 -16.414 1.00 30.21 109 SER A CA 1
ATOM 829 C C . SER A 1 110 ? -28.512 -27.672 -15.686 1.00 30.38 109 SER A C 1
ATOM 830 O O . SER A 1 110 ? -28.335 -27.498 -14.476 1.00 30.83 109 SER A O 1
ATOM 833 N N . ASP A 1 1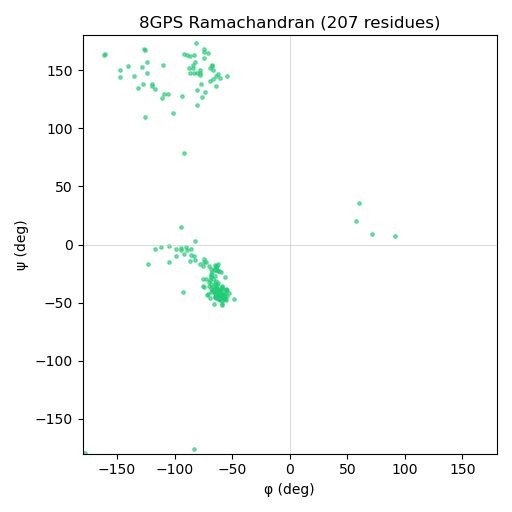11 ? -27.801 -28.550 -16.389 1.00 30.35 110 ASP A N 1
ATOM 834 C CA A ASP A 1 111 ? -26.766 -29.370 -15.773 0.43 30.42 110 ASP A CA 1
ATOM 835 C CA B ASP A 1 111 ? -26.759 -29.387 -15.806 0.57 29.81 110 ASP A CA 1
ATOM 836 C C . ASP A 1 111 ? -25.375 -28.753 -15.871 1.00 28.87 110 ASP A C 1
ATOM 837 O O . ASP A 1 111 ? -24.416 -29.346 -15.366 1.00 29.60 110 ASP A O 1
ATOM 846 N N . SER A 1 112 ? -25.245 -27.574 -16.479 1.00 28.71 111 SER A N 1
ATOM 847 C CA . SER A 1 112 ? -23.944 -26.952 -16.696 1.00 26.75 111 SER A CA 1
ATOM 848 C C . SER A 1 112 ? -23.411 -26.305 -15.418 1.00 25.95 111 SER A C 1
ATOM 849 O O . SER A 1 112 ? -24.165 -25.746 -14.619 1.00 25.05 111 SER A O 1
ATOM 852 N N . ILE A 1 113 ? -22.084 -26.354 -15.259 1.00 24.93 112 ILE A N 1
ATOM 853 C CA . ILE A 1 113 ? -21.413 -25.633 -14.176 1.00 23.58 112 ILE A CA 1
ATOM 854 C C . ILE A 1 113 ? -21.734 -24.145 -14.218 1.00 23.31 112 ILE A C 1
ATOM 855 O O . ILE A 1 113 ? -21.734 -23.478 -13.178 1.00 22.87 112 ILE A O 1
ATOM 860 N N . ALA A 1 114 ? -22.033 -23.599 -15.405 1.00 22.80 113 ALA A N 1
ATOM 861 C CA . ALA A 1 114 ? -22.338 -22.178 -15.504 1.00 22.66 113 ALA A CA 1
ATOM 862 C C . ALA A 1 114 ? -23.575 -21.796 -14.696 1.00 23.80 113 ALA A C 1
ATOM 863 O O . ALA A 1 114 ? -23.713 -20.630 -14.314 1.00 22.30 113 ALA A O 1
ATOM 865 N N . ARG A 1 115 ? -24.468 -22.747 -14.411 1.00 23.62 114 ARG A N 1
ATOM 866 C CA . ARG A 1 115 ? -25.630 -22.435 -13.583 1.00 21.95 114 ARG A CA 1
ATOM 867 C C . ARG A 1 115 ? -25.228 -22.018 -12.172 1.00 22.48 114 ARG A C 1
ATOM 868 O O . ARG A 1 115 ? -26.009 -21.350 -11.485 1.00 24.68 114 ARG A O 1
ATOM 876 N N . LEU A 1 116 ? -24.034 -22.392 -11.726 1.00 23.10 115 LEU A N 1
ATOM 877 C CA . LEU A 1 116 ? -23.560 -22.059 -10.387 1.00 21.20 115 LEU A CA 1
ATOM 878 C C . LEU A 1 116 ? -22.716 -20.789 -10.373 1.00 20.01 115 LEU A C 1
ATOM 879 O O . LEU A 1 116 ? -22.310 -20.347 -9.290 1.00 21.14 115 LEU A O 1
ATOM 884 N N . MET A 1 117 ? -22.450 -20.177 -11.533 1.00 21.49 116 MET A N 1
ATOM 885 C CA . MET A 1 117 ? -21.451 -19.118 -11.537 1.00 19.66 116 MET A CA 1
ATOM 886 C C . MET A 1 117 ? -22.063 -17.740 -11.312 1.00 20.61 116 MET A C 1
ATOM 887 O O . MET A 1 117 ? -23.260 -17.512 -11.485 1.00 23.20 116 MET A O 1
ATOM 892 N N . THR A 1 118 ? -21.187 -16.798 -10.970 1.00 19.96 117 THR A N 1
ATOM 893 C CA . THR A 1 118 ? -21.466 -15.380 -10.844 1.00 19.81 117 THR A CA 1
ATOM 894 C C . THR A 1 118 ? -20.491 -14.545 -11.663 1.00 20.15 117 THR A C 1
ATOM 895 O O . THR A 1 118 ? -19.291 -14.828 -11.674 1.00 20.61 117 THR A O 1
ATOM 899 N N . PRO A 1 119 ? -20.971 -13.507 -12.354 1.00 19.82 118 PRO A N 1
ATOM 900 C CA . PRO A 1 119 ? -20.065 -12.632 -13.107 1.00 21.52 118 PRO A CA 1
ATOM 901 C C . PRO A 1 119 ? -19.392 -11.564 -12.265 1.00 22.75 118 PRO A C 1
ATOM 902 O O . PRO A 1 119 ? -18.652 -10.739 -12.810 1.00 24.75 118 PRO A O 1
ATOM 906 N N . TYR A 1 120 ? -19.614 -11.545 -10.949 1.00 20.62 119 TYR A N 1
ATOM 907 C CA . TYR A 1 120 ? -19.071 -10.482 -10.107 1.00 22.81 119 TYR A CA 1
ATOM 908 C C . TYR A 1 120 ? -17.704 -10.898 -9.567 1.00 23.26 119 TYR A C 1
ATOM 909 O O . TYR A 1 120 ? -17.542 -11.310 -8.416 1.00 24.00 119 TYR A O 1
ATOM 918 N N . TYR A 1 121 ? -16.701 -10.771 -10.433 1.00 23.14 120 TYR A N 1
ATOM 919 C CA . TYR A 1 121 ? -15.309 -11.064 -10.127 1.00 23.88 120 TYR A CA 1
ATOM 920 C C . TYR A 1 121 ? -14.465 -9.841 -10.473 1.00 22.82 120 TYR A C 1
ATOM 921 O O . TYR A 1 121 ? -14.914 -8.926 -11.177 1.00 25.15 120 TYR A O 1
ATOM 930 N N . ILE A 1 122 ? -13.219 -9.842 -10.008 1.00 22.77 121 ILE A N 1
ATOM 931 C CA . ILE A 1 122 ? -12.289 -8.743 -10.255 1.00 23.01 121 ILE A CA 1
ATOM 932 C C . ILE A 1 122 ? -11.453 -9.056 -11.487 1.00 23.95 121 ILE A C 1
ATOM 933 O O . ILE A 1 122 ? -10.802 -10.106 -11.560 1.00 24.35 121 ILE A O 1
ATOM 938 N N . GLN A 1 123 ? -11.426 -8.112 -12.422 1.00 24.70 122 GLN A N 1
ATOM 939 C CA . GLN A 1 123 ? -10.730 -8.222 -13.691 1.00 29.74 122 GLN A CA 1
ATOM 940 C C . GLN A 1 123 ? -9.533 -7.282 -13.644 1.00 29.60 122 GLN A C 1
ATOM 941 O O . GLN A 1 123 ? -9.682 -6.106 -13.287 1.00 30.11 122 GLN A O 1
ATOM 947 N N . ILE A 1 124 ? -8.350 -7.794 -13.991 1.00 27.46 123 ILE A N 1
ATOM 948 C CA . ILE A 1 124 ? -7.152 -6.972 -14.127 1.00 27.36 123 ILE A CA 1
ATOM 949 C C . ILE A 1 124 ? -6.514 -7.199 -15.503 1.00 28.12 123 ILE A C 1
ATOM 950 O O . ILE A 1 124 ? -6.868 -8.123 -16.247 1.00 28.91 123 ILE A O 1
ATOM 955 N N . ARG A 1 125 ? -5.560 -6.328 -15.832 1.00 30.37 124 ARG A N 1
ATOM 956 C CA . ARG A 1 125 ? -4.947 -6.285 -17.154 1.00 32.48 124 ARG A CA 1
ATOM 957 C C . ARG A 1 125 ? -3.439 -6.441 -17.045 1.00 32.09 124 ARG A C 1
ATOM 958 O O . ARG A 1 125 ? -2.816 -5.963 -16.092 1.00 33.70 124 ARG A O 1
ATOM 966 N N . LYS A 1 126 ? -2.853 -7.069 -18.069 1.00 33.68 125 LYS A N 1
ATOM 967 C CA . LYS A 1 126 ? -1.435 -7.403 -18.031 1.00 35.67 125 LYS A CA 1
ATOM 968 C C . LYS A 1 126 ? -0.559 -6.154 -18.001 1.00 35.19 125 LYS A C 1
ATOM 969 O O . LYS A 1 126 ? 0.556 -6.191 -17.466 1.00 38.33 125 LYS A O 1
ATOM 975 N N . GLU A 1 127 ? -1.043 -5.043 -18.552 1.00 33.98 126 GLU A N 1
ATOM 976 C CA . GLU A 1 127 ? -0.262 -3.814 -18.649 1.00 34.57 126 G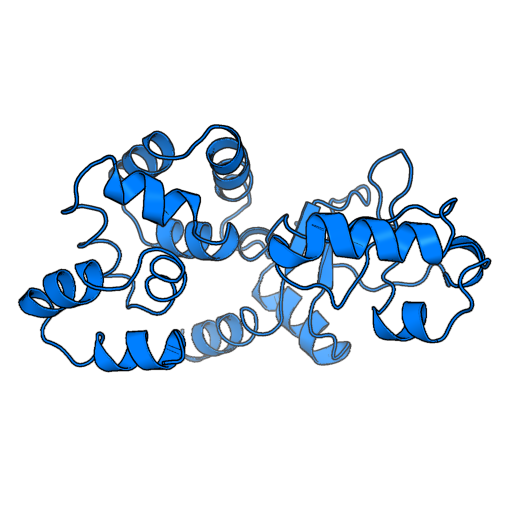LU A CA 1
ATOM 977 C C . GLU A 1 127 ? -0.351 -2.941 -17.402 1.00 33.87 126 GLU A C 1
ATOM 978 O O . GLU A 1 127 ? 0.320 -1.905 -17.341 1.00 35.54 126 GLU A O 1
ATOM 984 N N . TRP A 1 128 ? -1.154 -3.330 -16.416 1.00 32.29 127 TRP A N 1
ATOM 985 C CA . TRP A 1 128 ? -1.337 -2.546 -15.204 1.00 32.39 127 TRP A CA 1
ATOM 986 C C . TRP A 1 128 ? -0.185 -2.765 -14.225 1.00 33.38 127 TRP A C 1
ATOM 987 O O . TRP A 1 128 ? 0.393 -3.854 -14.147 1.00 33.71 127 TRP A O 1
ATOM 998 N N . THR A 1 129 ? 0.148 -1.719 -13.469 1.00 32.97 128 THR A N 1
ATOM 999 C CA . THR A 1 129 ? 1.032 -1.913 -12.328 1.00 32.42 128 THR A CA 1
ATOM 1000 C C . THR A 1 129 ? 0.266 -2.588 -11.196 1.00 31.03 128 THR A C 1
ATOM 1001 O O . THR A 1 129 ? -0.969 -2.653 -11.190 1.00 29.71 128 THR A O 1
ATOM 1005 N N . ILE A 1 130 ? 1.022 -3.086 -10.214 1.00 32.31 129 ILE A N 1
ATOM 1006 C CA . ILE A 1 130 ? 0.401 -3.655 -9.022 1.00 33.19 129 ILE A CA 1
ATOM 1007 C C . ILE A 1 130 ? -0.416 -2.591 -8.298 1.00 34.07 129 ILE A C 1
ATOM 1008 O O . ILE A 1 130 ? -1.515 -2.862 -7.799 1.00 34.68 129 ILE A O 1
ATOM 1013 N N . LYS A 1 131 ? 0.109 -1.361 -8.242 1.00 35.34 130 LYS A N 1
ATOM 1014 C CA . LYS A 1 131 ? -0.622 -0.238 -7.654 1.00 37.31 130 LYS A CA 1
ATOM 1015 C C . LYS A 1 131 ? -1.978 -0.038 -8.323 1.00 36.93 130 LYS A C 1
ATOM 1016 O O . LYS A 1 131 ? -2.989 0.192 -7.643 1.00 36.59 130 LYS A O 1
ATOM 1022 N N . ARG A 1 132 ? -2.011 -0.095 -9.659 1.00 36.72 131 ARG A N 1
ATOM 1023 C CA . ARG A 1 132 ? -3.267 0.049 -10.392 1.00 34.97 131 ARG A CA 1
ATOM 1024 C C . ARG A 1 132 ? -4.228 -1.087 -10.066 1.00 34.39 131 ARG A C 1
ATOM 1025 O O . ARG A 1 132 ? -5.446 -0.877 -9.973 1.00 36.38 131 ARG A O 1
ATOM 1033 N N . CYS A 1 133 ? -3.699 -2.301 -9.896 1.00 32.43 132 CYS A N 1
ATOM 1034 C CA . CYS A 1 133 ? -4.535 -3.419 -9.470 1.00 33.10 132 CYS A CA 1
ATOM 1035 C C . CYS A 1 133 ? -5.148 -3.154 -8.106 1.00 33.11 132 CYS A C 1
ATOM 1036 O O . CYS A 1 133 ? -6.328 -3.441 -7.880 1.00 32.99 132 CYS A O 1
ATOM 1039 N N . LEU A 1 134 ? -4.351 -2.625 -7.177 1.00 32.59 133 LEU A N 1
ATOM 1040 C CA . LEU A 1 134 ? -4.864 -2.320 -5.844 1.00 33.00 133 LEU A CA 1
ATOM 1041 C C . LEU A 1 134 ? -5.947 -1.250 -5.910 1.00 33.99 133 LEU A C 1
ATOM 1042 O O . LEU A 1 134 ? -6.939 -1.304 -5.167 1.00 35.60 133 LEU A O 1
ATOM 1047 N N . GLN A 1 135 ? -5.776 -0.273 -6.805 1.00 36.52 134 GLN A N 1
ATOM 1048 C CA . GLN A 1 135 ? -6.817 0.732 -7.015 1.00 39.11 134 GLN A CA 1
ATOM 1049 C C . GLN A 1 135 ? -8.102 0.106 -7.556 1.00 38.72 134 GLN A C 1
ATOM 1050 O O . GLN A 1 135 ? -9.204 0.447 -7.111 1.00 41.08 134 GLN A O 1
ATOM 1056 N N . GLN A 1 136 ? -7.983 -0.809 -8.523 1.00 38.79 135 GLN A N 1
ATOM 1057 C CA . GLN A 1 136 ? -9.165 -1.510 -9.024 1.00 39.31 135 GLN A CA 1
ATOM 1058 C C . GLN A 1 136 ? -9.839 -2.306 -7.909 1.00 37.09 135 GLN A C 1
ATOM 1059 O O . GLN A 1 136 ? -11.075 -2.343 -7.804 1.00 36.03 135 GLN A O 1
ATOM 1065 N N . ILE A 1 137 ? -9.033 -2.944 -7.066 1.00 34.40 136 ILE A N 1
ATOM 1066 C CA . ILE A 1 137 ? -9.554 -3.757 -5.978 1.00 35.96 136 ILE A CA 1
ATOM 1067 C C . ILE A 1 137 ? -10.338 -2.895 -4.994 1.00 36.13 136 ILE A C 1
ATOM 1068 O O . ILE A 1 137 ? -11.417 -3.283 -4.530 1.00 35.87 136 ILE A O 1
ATOM 1073 N N . LYS A 1 138 ? -9.817 -1.708 -4.669 1.00 37.48 137 LYS A N 1
ATOM 1074 C CA . LYS A 1 138 ? -10.605 -0.757 -3.885 1.00 40.87 137 LYS A CA 1
ATOM 1075 C C . LYS A 1 138 ? -11.890 -0.377 -4.621 1.00 41.72 137 LYS A C 1
ATOM 1076 O O . LYS A 1 138 ? -12.963 -0.297 -4.009 1.00 43.03 137 LYS A O 1
ATOM 1082 N N . LYS A 1 139 ? -11.810 -0.150 -5.935 1.00 41.67 138 LYS A N 1
ATOM 1083 C CA . LYS A 1 139 ? -12.993 0.291 -6.671 1.00 42.98 138 LYS A CA 1
ATOM 1084 C C . LYS A 1 139 ? -14.133 -0.716 -6.549 1.00 41.07 138 LYS A C 1
ATOM 1085 O O . LYS A 1 139 ? -15.259 -0.353 -6.187 1.00 43.24 138 LYS A O 1
ATOM 1091 N N . VAL A 1 140 ? -13.859 -1.992 -6.836 1.00 37.77 139 VAL A N 1
ATOM 1092 C CA . VAL A 1 140 ? -14.924 -2.987 -6.975 1.00 35.78 139 VAL A CA 1
ATOM 1093 C C . VAL A 1 140 ? -15.036 -3.932 -5.786 1.00 33.75 139 VAL A C 1
ATOM 1094 O O . VAL A 1 140 ? -15.936 -4.787 -5.776 1.00 32.31 139 VAL A O 1
ATOM 1098 N N . GLY A 1 141 ? -14.174 -3.789 -4.773 1.00 32.08 140 GLY A N 1
ATOM 1099 C CA . GLY A 1 141 ? -14.043 -4.830 -3.761 1.00 33.24 140 GLY A CA 1
ATOM 1100 C C . GLY A 1 141 ? -15.328 -5.125 -3.011 1.00 35.57 140 GLY A C 1
ATOM 1101 O O . GLY A 1 141 ? -15.611 -6.279 -2.674 1.00 34.34 140 GLY A O 1
ATOM 1102 N N . SER A 1 142 ? -16.121 -4.091 -2.729 1.00 37.13 141 SER A N 1
ATOM 1103 C CA . SER A 1 142 ? -17.327 -4.281 -1.933 1.00 41.19 141 SER A CA 1
ATOM 1104 C C . SER A 1 142 ? -18.460 -4.952 -2.701 1.00 41.46 141 SER A C 1
ATOM 1105 O O . SER A 1 142 ? -19.413 -5.423 -2.071 1.00 45.22 141 SER A O 1
ATOM 1108 N N . LYS A 1 143 ? -18.385 -5.017 -4.032 1.00 38.08 142 LYS A N 1
ATOM 1109 C CA . LYS A 1 143 ? -19.474 -5.557 -4.835 1.00 36.82 142 LYS A CA 1
ATOM 1110 C C . LYS A 1 143 ? -19.199 -6.949 -5.385 1.00 34.18 142 LYS A C 1
ATOM 1111 O O . LYS A 1 143 ? -20.140 -7.622 -5.825 1.00 35.62 142 LYS A O 1
ATOM 1113 N N . VAL A 1 144 ? -17.951 -7.402 -5.371 1.00 29.25 143 VAL A N 1
ATOM 1114 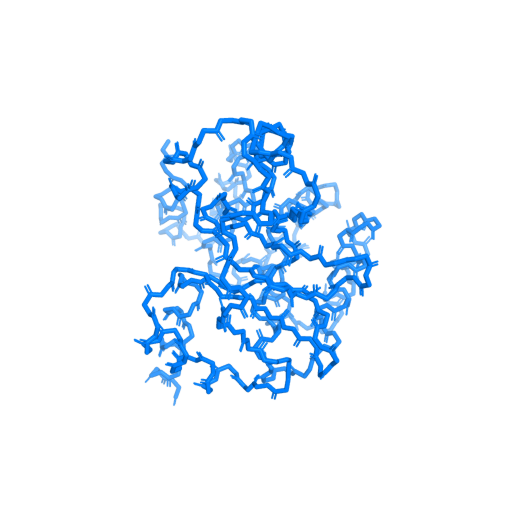C CA . VAL A 1 144 ? -17.623 -8.678 -5.988 1.00 27.02 143 VAL A CA 1
ATOM 1115 C C . VAL A 1 144 ? -17.911 -9.837 -5.039 1.00 24.38 143 VAL A C 1
ATOM 1116 O O . VAL A 1 144 ? -18.064 -9.680 -3.825 1.00 24.49 143 VAL A O 1
ATOM 1120 N N . GLU A 1 145 ? -17.985 -11.031 -5.621 1.00 23.05 144 GLU A N 1
ATOM 1121 C CA . GLU A 1 145 ? -18.202 -12.243 -4.835 1.00 22.27 144 GLU A CA 1
ATOM 1122 C C . GLU A 1 145 ? -17.035 -12.506 -3.890 1.00 25.16 144 GLU A C 1
ATOM 1123 O O . GLU A 1 145 ? -17.235 -12.844 -2.716 1.00 25.63 144 GLU A O 1
ATOM 1129 N N . THR A 1 146 ? -15.806 -12.374 -4.391 1.00 23.60 145 THR A N 1
ATOM 1130 C CA . THR A 1 146 ? -14.604 -12.523 -3.581 1.00 21.64 145 THR A CA 1
ATOM 1131 C C . THR A 1 146 ? -13.532 -11.586 -4.117 1.00 21.81 145 THR A C 1
ATOM 1132 O O . THR A 1 146 ? -13.440 -11.363 -5.332 1.00 23.81 145 THR A O 1
ATOM 1136 N N . MET A 1 147 ? -12.740 -11.025 -3.206 1.00 24.31 146 MET A N 1
ATOM 1137 C CA . MET A 1 147 ? -11.563 -10.254 -3.561 1.00 23.30 146 MET A CA 1
ATOM 1138 C C . MET A 1 147 ? -10.306 -11.096 -3.658 1.00 22.34 146 MET A C 1
ATOM 1139 O O . MET A 1 147 ? -9.245 -10.549 -3.975 1.00 24.32 146 MET A O 1
ATOM 1144 N N . ASN A 1 148 ? -10.382 -12.397 -3.383 1.00 21.57 147 ASN A N 1
ATOM 1145 C CA . ASN A 1 148 ? -9.162 -13.166 -3.153 1.00 21.81 147 ASN A CA 1
ATOM 1146 C C . ASN A 1 148 ? -8.508 -13.704 -4.416 1.00 21.87 147 ASN A C 1
ATOM 1147 O O . ASN A 1 148 ? -7.391 -14.232 -4.334 1.00 22.60 147 ASN A O 1
ATOM 1152 N N . TYR A 1 149 ? -9.174 -13.596 -5.564 1.00 21.38 148 TYR A N 1
ATOM 1153 C CA . TYR A 1 149 ? -8.647 -14.053 -6.840 1.00 21.94 148 TYR A CA 1
ATOM 1154 C C . TYR A 1 149 ? -8.854 -12.932 -7.842 1.00 21.99 148 TYR A C 1
ATOM 1155 O O . TYR A 1 149 ? -9.925 -12.323 -7.874 1.00 23.24 148 TYR A O 1
ATOM 1164 N N . LEU A 1 150 ? -7.818 -12.643 -8.628 1.00 23.27 149 LEU A N 1
ATOM 1165 C CA A LEU A 1 150 ? -7.825 -11.572 -9.614 0.50 23.62 149 LEU A CA 1
ATOM 1166 C CA B LEU A 1 150 ? -7.836 -11.575 -9.620 0.50 24.84 149 LEU A CA 1
ATOM 1167 C C . LEU A 1 150 ? -7.605 -12.193 -10.985 1.00 25.00 149 LEU A C 1
ATOM 1168 O O . LEU A 1 150 ? -6.630 -12.921 -11.182 1.00 26.53 149 LEU A O 1
ATOM 1177 N N . TYR A 1 151 ? -8.504 -11.912 -11.925 1.00 22.67 150 TYR A N 1
ATOM 1178 C CA . TYR A 1 151 ? -8.478 -12.581 -13.223 1.00 21.96 150 TYR A CA 1
ATOM 1179 C C . TYR A 1 151 ? -7.863 -11.678 -14.285 1.00 24.63 150 TYR A C 1
ATOM 1180 O O . TYR A 1 151 ? -8.410 -10.617 -14.605 1.00 26.39 150 TYR A O 1
ATOM 1189 N N . VAL A 1 15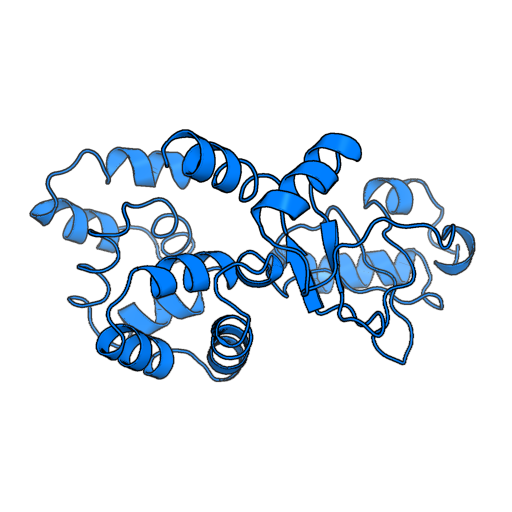2 ? -6.697 -12.082 -14.781 1.00 25.77 151 VAL A N 1
ATOM 1190 C CA . VAL A 1 152 ? -5.991 -11.346 -15.822 1.00 27.85 151 VAL A CA 1
ATOM 1191 C C . VAL A 1 152 ? -6.617 -11.707 -17.158 1.00 29.35 151 VAL A C 1
ATOM 1192 O O . VAL A 1 152 ? -6.585 -12.879 -17.573 1.00 29.93 151 VAL A O 1
ATOM 1196 N N . VAL A 1 153 ? -7.133 -10.688 -17.844 1.00 30.48 152 VAL A N 1
ATOM 1197 C CA A VAL A 1 153 ? -7.820 -10.886 -19.115 0.60 31.58 152 VAL A CA 1
ATOM 1198 C CA B VAL A 1 153 ? -7.876 -10.834 -19.089 0.40 31.04 152 VAL A CA 1
ATOM 1199 C C . VAL A 1 153 ? -7.218 -9.964 -20.158 1.00 33.86 152 VAL A C 1
ATOM 1200 O O . VAL A 1 153 ? -6.777 -8.848 -19.861 1.00 34.48 152 VAL A O 1
ATOM 1207 N N . ASP A 1 154 ? -7.167 -10.455 -21.391 1.00 36.42 153 ASP A N 1
ATOM 1208 C CA . ASP A 1 154 ? -6.642 -9.630 -22.469 1.00 40.33 153 ASP A CA 1
ATOM 1209 C C . ASP A 1 154 ? -7.724 -8.699 -23.019 1.00 43.65 153 ASP A C 1
ATOM 1210 O O . ASP A 1 154 ? -8.860 -8.656 -22.539 1.00 42.82 153 ASP A O 1
ATOM 1215 N N . GLU A 1 155 ? -7.363 -7.953 -24.067 1.00 47.90 154 GLU A N 1
ATOM 1216 C CA . GLU A 1 155 ? -8.307 -7.037 -24.693 1.00 53.35 154 GLU A CA 1
ATOM 1217 C C . GLU A 1 155 ? -9.484 -7.760 -25.339 1.00 54.18 154 GLU A C 1
ATOM 1218 O O . GLU A 1 155 ? -10.509 -7.126 -25.614 1.00 55.97 154 GLU A O 1
ATOM 1224 N N . ARG A 1 156 ? -9.361 -9.061 -25.591 1.00 52.41 155 ARG A N 1
ATOM 1225 C CA . ARG A 1 156 ? -10.418 -9.844 -26.216 1.00 51.38 155 ARG A CA 1
ATOM 1226 C C . ARG A 1 156 ? -11.314 -10.553 -25.206 1.00 50.97 155 ARG A C 1
ATOM 1227 O O . ARG A 1 156 ? -12.045 -11.473 -25.590 1.00 50.73 155 ARG A O 1
ATOM 1229 N N . ASN A 1 157 ? -11.264 -10.159 -23.932 1.00 48.04 156 ASN A N 1
ATOM 1230 C CA . ASN A 1 157 ? -12.054 -10.734 -22.844 1.00 45.20 156 ASN A CA 1
ATOM 1231 C C . ASN A 1 157 ? -11.613 -12.143 -22.451 1.00 40.13 156 ASN A C 1
ATOM 1232 O O . ASN A 1 157 ? -12.266 -12.782 -21.598 1.00 39.33 156 ASN A O 1
ATOM 1234 N N . ARG A 1 158 ? -10.482 -12.615 -22.978 1.00 35.92 157 ARG A N 1
ATOM 1235 C CA A ARG A 1 158 ? -10.024 -13.983 -22.766 0.47 32.99 157 ARG A CA 1
ATOM 1236 C CA B ARG A 1 158 ? -10.024 -13.983 -22.766 0.53 32.90 157 ARG A CA 1
ATOM 1237 C C . ARG A 1 158 ? -9.180 -14.092 -21.502 1.00 30.83 157 ARG A C 1
ATOM 1238 O O . ARG A 1 158 ? -8.347 -13.230 -21.215 1.00 31.90 157 ARG A O 1
ATOM 1242 N N . LEU A 1 159 ? -9.389 -15.175 -20.758 1.00 27.71 158 LEU A N 1
ATOM 1243 C CA . LEU A 1 159 ? -8.661 -15.392 -19.516 1.00 26.52 158 LEU A CA 1
ATOM 1244 C C . LEU A 1 159 ? -7.225 -15.793 -19.808 1.00 28.50 158 LEU A C 1
ATOM 1245 O O . LEU A 1 159 ? -6.972 -16.683 -20.629 1.00 30.35 158 LEU A O 1
ATOM 1250 N N . ILE A 1 160 ? -6.275 -15.134 -19.150 1.00 28.74 159 ILE A N 1
ATOM 1251 C CA A ILE A 1 160 ? -4.874 -15.499 -19.322 0.60 31.42 159 ILE A CA 1
ATOM 1252 C CA B ILE A 1 160 ? -4.862 -15.440 -19.327 0.40 30.47 159 ILE A CA 1
ATOM 1253 C C . ILE A 1 160 ? -4.176 -15.852 -18.024 1.00 31.06 159 ILE A C 1
ATOM 1254 O O . ILE A 1 160 ? -3.173 -16.585 -18.063 1.00 29.72 159 ILE A O 1
ATOM 1263 N N . ASP A 1 161 ? -4.685 -15.397 -16.870 1.00 28.16 160 ASP A N 1
ATOM 1264 C CA . ASP A 1 161 ? -4.101 -15.892 -15.616 1.00 27.67 160 ASP A CA 1
ATOM 1265 C C . ASP A 1 161 ? -5.059 -15.646 -14.461 1.00 24.46 160 ASP A C 1
ATOM 1266 O O . ASP A 1 161 ? -5.997 -14.855 -14.576 1.00 25.98 160 ASP A O 1
ATOM 1271 N N . ASP A 1 162 ? -4.804 -16.349 -13.347 1.00 25.89 161 ASP A N 1
ATOM 1272 C CA . ASP A 1 162 ? -5.552 -16.246 -12.089 1.00 27.26 161 ASP A CA 1
ATOM 1273 C C . ASP A 1 162 ? -4.525 -15.952 -10.996 1.00 28.95 161 ASP A C 1
ATOM 1274 O O . ASP A 1 162 ? -3.747 -16.840 -10.628 1.00 30.91 161 ASP A O 1
ATOM 1279 N N . ILE A 1 163 ? -4.534 -14.734 -10.447 1.00 26.19 162 ILE A N 1
ATOM 1280 C CA A ILE A 1 163 ? -3.538 -14.279 -9.482 0.69 27.52 162 ILE A CA 1
ATOM 1281 C CA B ILE A 1 163 ? -3.538 -14.299 -9.475 0.31 26.20 162 ILE A CA 1
ATOM 1282 C C . ILE A 1 163 ? -4.188 -14.206 -8.102 1.00 25.20 162 ILE A C 1
ATOM 1283 O O . ILE A 1 163 ? -5.234 -13.567 -7.933 1.00 25.31 162 ILE A O 1
ATOM 1292 N N . ALA A 1 164 ? -3.574 -14.847 -7.117 1.00 26.90 163 ALA A N 1
ATOM 1293 C CA . ALA A 1 164 ? -4.061 -14.748 -5.746 1.00 26.24 163 ALA A CA 1
ATOM 1294 C C . ALA A 1 164 ? -3.824 -13.344 -5.184 1.00 24.60 163 ALA A C 1
ATOM 1295 O O . ALA A 1 164 ? -2.775 -12.738 -5.415 1.00 26.37 163 ALA A O 1
ATOM 1297 N N . LEU A 1 165 ? -4.799 -12.832 -4.415 1.00 24.64 164 LEU A N 1
ATOM 1298 C CA . LEU A 1 165 ? -4.679 -11.490 -3.831 1.00 25.27 164 LEU A CA 1
ATOM 1299 C C . LEU A 1 165 ? -3.388 -11.331 -3.021 1.00 25.74 164 LEU A C 1
ATOM 1300 O O . LEU A 1 165 ? -2.691 -10.307 -3.115 1.00 27.48 164 LEU A O 1
ATOM 1305 N N . GLY A 1 166 ? -3.057 -12.336 -2.207 1.00 26.42 165 GLY A N 1
ATOM 1306 C CA . GLY A 1 166 ? -1.848 -12.254 -1.406 1.00 27.74 165 GLY A CA 1
ATOM 1307 C C . GLY A 1 166 ? -0.578 -12.171 -2.230 1.00 29.30 165 GLY A C 1
ATOM 1308 O O . GLY A 1 166 ? 0.392 -11.515 -1.822 1.00 30.05 165 GLY A O 1
ATOM 1309 N N . SER A 1 167 ? -0.563 -12.832 -3.394 1.00 30.71 166 SER A N 1
ATOM 1310 C CA . SER A 1 167 ? 0.575 -12.730 -4.300 1.00 32.73 166 SER A CA 1
ATOM 1311 C C . SER A 1 167 ? 0.762 -11.297 -4.766 1.00 32.83 166 SER A C 1
ATOM 1312 O O . SER A 1 167 ? 1.893 -10.801 -4.844 1.00 33.88 166 SER A O 1
ATOM 1315 N N . LEU A 1 168 ? -0.342 -10.615 -5.070 1.00 34.55 167 LEU A N 1
ATOM 1316 C CA . LEU A 1 168 ? -0.270 -9.207 -5.434 1.00 35.66 167 LEU A CA 1
ATOM 1317 C C . LEU A 1 168 ? 0.341 -8.396 -4.305 1.00 35.79 167 LEU A C 1
ATOM 1318 O O . LEU A 1 168 ? 1.183 -7.521 -4.542 1.00 37.83 167 LEU A O 1
ATOM 1323 N N . LEU A 1 169 ? -0.064 -8.682 -3.064 1.00 33.73 168 LEU A N 1
ATOM 1324 C CA . LEU A 1 169 ? 0.505 -7.947 -1.935 1.00 35.22 168 LEU A CA 1
ATOM 1325 C C . LEU A 1 169 ? 1.997 -8.208 -1.747 1.00 36.06 168 LEU A C 1
ATOM 1326 O O . LEU A 1 169 ? 2.721 -7.314 -1.298 1.00 40.98 168 LEU A O 1
ATOM 1331 N N . LEU A 1 170 ? 2.473 -9.417 -2.052 1.00 34.06 169 LEU A N 1
ATOM 1332 C CA . LEU A 1 170 ? 3.894 -9.711 -1.871 1.00 35.42 169 LEU A CA 1
ATOM 1333 C C . LEU A 1 170 ? 4.800 -9.044 -2.906 1.00 40.96 169 LEU A C 1
ATOM 1334 O O . LEU A 1 170 ? 6.017 -8.996 -2.695 1.00 42.95 169 LEU A O 1
ATOM 1339 N N . ALA A 1 171 ? 4.253 -8.544 -4.008 1.00 42.21 170 ALA A N 1
ATOM 1340 C CA . ALA A 1 171 ? 5.041 -7.857 -5.019 1.00 44.07 170 ALA A CA 1
ATOM 1341 C C . ALA A 1 171 ? 5.128 -6.365 -4.705 1.00 45.10 170 ALA A C 1
ATOM 1342 O O . ALA A 1 171 ? 4.367 -5.829 -3.896 1.00 46.81 170 ALA A O 1
ATOM 1344 N N . GLU A 1 172 ? 6.083 -5.697 -5.344 1.00 45.00 171 GLU A N 1
ATOM 1345 C CA . GLU A 1 172 ? 6.216 -4.259 -5.180 1.00 45.72 171 GLU A CA 1
ATOM 1346 C C . GLU A 1 172 ? 5.278 -3.528 -6.131 1.00 44.53 171 GLU A C 1
ATOM 1347 O O . GLU A 1 172 ? 4.940 -4.023 -7.210 1.00 44.95 171 GLU A O 1
ATOM 1353 N N . GLU A 1 173 ? 4.866 -2.327 -5.720 1.00 44.00 172 GLU A N 1
ATOM 1354 C CA . GLU A 1 173 ? 3.775 -1.633 -6.395 1.00 45.46 172 GLU A CA 1
ATOM 1355 C C . GLU A 1 173 ? 4.128 -1.161 -7.804 1.00 43.25 172 GLU A C 1
ATOM 1356 O O . GLU A 1 173 ? 3.216 -0.941 -8.608 1.00 40.36 172 GLU A O 1
ATOM 1362 N N . ASP A 1 174 ? 5.415 -1.011 -8.124 1.00 43.86 173 ASP A N 1
ATOM 1363 C CA . ASP A 1 174 ? 5.832 -0.574 -9.454 1.00 47.00 173 ASP A CA 1
ATOM 1364 C C . ASP A 1 174 ? 5.881 -1.711 -10.466 1.00 43.83 173 ASP A C 1
ATOM 1365 O O . ASP A 1 174 ? 5.984 -1.446 -11.671 1.00 46.18 173 ASP A O 1
ATOM 1370 N N . THR A 1 175 ? 5.821 -2.955 -10.003 1.00 40.51 174 THR A N 1
ATOM 1371 C CA . THR A 1 175 ? 5.867 -4.118 -10.876 1.00 40.61 174 THR A CA 1
ATOM 1372 C C . THR A 1 175 ? 4.614 -4.175 -11.745 1.00 37.75 174 THR A C 1
ATOM 1373 O O . THR A 1 175 ? 3.516 -3.830 -11.305 1.00 38.09 174 THR A O 1
ATOM 1377 N N . LEU A 1 176 ? 4.781 -4.595 -12.994 1.00 36.76 175 LEU A N 1
ATOM 1378 C CA . LEU A 1 176 ? 3.644 -4.809 -13.876 1.00 36.09 175 LEU A CA 1
ATOM 1379 C C . LEU A 1 176 ? 3.052 -6.195 -13.637 1.00 36.13 175 LEU A C 1
ATOM 1380 O O . LEU A 1 176 ? 3.743 -7.119 -13.200 1.00 37.09 175 LEU A O 1
ATOM 1385 N N . VAL A 1 177 ? 1.758 -6.339 -13.940 1.00 35.33 176 VAL A N 1
ATOM 1386 C CA . VAL A 1 177 ? 1.109 -7.643 -13.806 1.00 35.41 176 VAL A CA 1
ATOM 1387 C C . VAL A 1 177 ? 1.816 -8.676 -14.676 1.00 36.86 176 VAL A C 1
ATOM 1388 O O . VAL A 1 177 ? 1.970 -9.839 -14.286 1.00 36.06 176 VAL A O 1
ATOM 1392 N N . SER A 1 178 ? 2.298 -8.254 -15.849 1.00 38.03 177 SER A N 1
ATOM 1393 C CA . SER A 1 178 ? 2.982 -9.170 -16.757 1.00 41.02 177 SER A CA 1
ATOM 1394 C C . SER A 1 178 ? 4.248 -9.759 -16.154 1.00 41.63 177 SER A C 1
ATOM 1395 O O . SER A 1 178 ? 4.769 -10.747 -16.683 1.00 41.21 177 SER A O 1
ATOM 1398 N N . GLU A 1 179 ? 4.777 -9.161 -15.090 1.00 42.45 178 GLU A N 1
ATOM 1399 C CA . GLU A 1 179 ? 5.984 -9.668 -14.453 1.00 44.10 178 GLU A CA 1
ATOM 1400 C C . GLU A 1 179 ? 5.701 -10.649 -13.325 1.00 42.59 178 GLU A C 1
ATOM 1401 O O . GLU A 1 179 ? 6.638 -11.268 -12.812 1.00 43.62 178 GLU A O 1
ATOM 1407 N N . ILE A 1 180 ? 4.440 -10.819 -12.936 1.00 39.30 179 ILE A N 1
ATOM 1408 C CA . ILE A 1 180 ? 4.065 -11.785 -11.913 1.00 39.03 179 ILE A CA 1
ATOM 1409 C C . ILE A 1 180 ? 3.144 -12.874 -12.433 1.00 38.78 179 ILE A C 1
ATOM 1410 O O . ILE A 1 180 ? 2.814 -13.800 -11.684 1.00 38.56 179 ILE A O 1
ATOM 1415 N N . THR A 1 181 ? 2.724 -12.800 -13.694 1.00 38.10 180 THR A N 1
ATOM 1416 C CA . THR A 1 181 ? 1.909 -13.844 -14.295 1.00 38.53 180 THR A CA 1
ATOM 1417 C C . THR A 1 181 ? 2.773 -15.032 -14.692 1.00 39.32 180 THR A C 1
ATOM 1418 O O . THR A 1 181 ? 3.944 -14.882 -15.050 1.00 39.62 180 THR A O 1
ATOM 1422 N N . ASP A 1 182 ? 2.185 -16.226 -14.619 1.00 40.10 181 ASP A N 1
ATOM 1423 C CA . ASP A 1 182 ? 2.830 -17.427 -15.135 1.00 39.44 181 ASP A CA 1
ATOM 1424 C C . ASP A 1 182 ? 2.138 -18.007 -16.360 1.00 41.72 181 ASP A C 1
ATOM 1425 O O . ASP A 1 182 ? 2.623 -18.999 -16.914 1.00 43.60 181 ASP A O 1
ATOM 1430 N N . ASN A 1 183 ? 1.025 -17.419 -16.795 1.00 44.17 182 ASN A N 1
ATOM 1431 C CA . ASN A 1 183 ? 0.259 -17.888 -17.950 1.00 48.71 182 ASN A CA 1
ATOM 1432 C C . ASN A 1 183 ? -0.213 -19.335 -17.805 1.00 47.09 182 ASN A C 1
ATOM 1433 O O . ASN A 1 183 ? -0.520 -19.993 -18.805 1.00 49.93 182 ASN A O 1
ATOM 1438 N N . HIS A 1 184 ? -0.262 -19.845 -16.577 1.00 40.85 183 HIS A N 1
ATOM 1439 C CA . HIS A 1 184 ? -0.843 -21.142 -16.265 1.00 37.09 183 HIS A CA 1
ATOM 1440 C C . HIS A 1 184 ? -1.986 -20.927 -15.285 1.00 32.22 183 HIS A C 1
ATOM 1441 O O . HIS A 1 184 ? -1.855 -20.155 -14.333 1.00 31.80 183 HIS A O 1
ATOM 1443 N N . PHE A 1 185 ? -3.105 -21.607 -15.516 1.00 29.09 184 PHE A N 1
ATOM 1444 C CA . PHE A 1 185 ? -4.271 -21.441 -14.659 1.00 26.48 184 PHE A CA 1
ATOM 1445 C C . PHE A 1 185 ? -5.189 -22.639 -14.831 1.00 26.88 184 PHE A C 1
ATOM 1446 O O . PHE A 1 185 ? -5.076 -23.401 -15.791 1.00 28.46 184 PHE A O 1
ATOM 1454 N N . VAL A 1 186 ? -6.111 -22.796 -13.891 1.00 25.04 185 VAL A N 1
ATOM 1455 C CA . VAL A 1 186 ? -7.154 -23.809 -13.982 1.00 24.09 185 VAL A CA 1
ATOM 1456 C C . VAL A 1 186 ? -8.458 -23.099 -14.315 1.00 22.66 185 VAL A C 1
ATOM 1457 O O . VAL A 1 186 ? -8.813 -22.115 -13.662 1.00 24.81 185 VAL A O 1
ATOM 1461 N N . ALA A 1 187 ? -9.159 -23.578 -15.347 1.00 24.76 186 ALA A N 1
ATOM 1462 C CA . ALA A 1 187 ? -10.460 -23.039 -15.713 1.00 24.02 186 ALA A CA 1
ATOM 1463 C C . ALA A 1 187 ? -11.373 -24.188 -16.117 1.00 24.75 186 ALA A C 1
ATOM 1464 O O . ALA A 1 187 ? -10.909 -25.247 -16.563 1.00 27.89 186 ALA A O 1
ATOM 1466 N N . ILE A 1 188 ? -12.675 -23.974 -15.954 1.00 23.06 187 ILE A N 1
ATOM 1467 C CA . ILE A 1 188 ? -13.694 -24.961 -16.304 1.00 24.28 187 ILE A CA 1
ATOM 1468 C C . ILE A 1 188 ? -14.566 -24.381 -17.414 1.00 23.43 187 ILE A C 1
ATOM 1469 O O . ILE A 1 188 ? -15.001 -23.225 -17.324 1.00 25.02 187 ILE A O 1
ATOM 1474 N N . THR A 1 189 ? -14.832 -25.177 -18.460 1.00 26.57 188 THR A N 1
ATOM 1475 C CA . THR A 1 189 ? -15.681 -24.668 -19.537 1.00 26.99 188 THR A CA 1
ATOM 1476 C C . THR A 1 189 ? -17.171 -24.798 -19.201 1.00 27.00 188 THR A C 1
ATOM 1477 O O . THR A 1 189 ? -17.581 -25.636 -18.393 1.00 27.57 188 THR A O 1
ATOM 1481 N N . THR A 1 190 ? -17.992 -23.967 -19.863 1.00 27.41 189 THR A N 1
ATOM 1482 C CA . THR A 1 190 ? -19.447 -24.050 -19.708 1.00 26.26 189 THR A CA 1
ATOM 1483 C C . THR A 1 190 ? -20.012 -25.384 -20.193 1.00 29.10 189 THR A C 1
ATOM 1484 O O . THR A 1 190 ? -21.147 -25.730 -19.843 1.00 30.24 189 THR A O 1
ATOM 1488 N N . THR A 1 191 ? -19.262 -26.131 -21.006 1.00 31.06 190 THR A N 1
ATOM 1489 C CA . THR A 1 191 ? -19.694 -27.465 -21.416 1.00 32.94 190 THR A CA 1
ATOM 1490 C C . THR A 1 191 ? -19.703 -28.456 -20.253 1.00 32.67 190 THR A C 1
ATOM 1491 O O . THR A 1 191 ? -20.455 -29.437 -20.286 1.00 34.78 190 THR A O 1
ATOM 1495 N N . THR A 1 192 ? -18.917 -28.199 -19.208 1.00 29.15 191 THR A N 1
ATOM 1496 C CA . THR A 1 192 ? -18.720 -29.167 -18.139 1.00 28.10 191 THR A CA 1
ATOM 1497 C C . THR A 1 192 ? -19.925 -29.208 -17.207 1.00 26.91 191 THR A C 1
ATOM 1498 O O . THR A 1 192 ? -20.497 -28.171 -16.856 1.00 28.05 191 THR A O 1
ATOM 1502 N N . SER A 1 193 ? -20.319 -30.418 -16.818 1.00 27.74 192 SER A N 1
ATOM 1503 C CA . SER A 1 193 ? -21.449 -30.570 -15.917 1.00 27.51 192 SER A CA 1
ATOM 1504 C C . SER A 1 193 ? -21.056 -30.176 -14.493 1.00 28.35 192 SER A C 1
ATOM 1505 O O . SER A 1 193 ? -19.877 -30.148 -14.114 1.00 28.83 192 SER A O 1
ATOM 1508 N N . LYS A 1 194 ? -22.072 -29.890 -13.684 1.00 28.91 193 LYS A N 1
ATOM 1509 C CA . LYS A 1 194 ? -21.815 -29.592 -12.278 1.00 27.47 193 LYS A CA 1
ATOM 1510 C C . LYS A 1 194 ? -21.064 -30.741 -11.601 1.00 27.68 193 LYS A C 1
ATOM 1511 O O . LYS A 1 194 ? -20.077 -30.526 -10.865 1.00 28.16 193 LYS A O 1
ATOM 1517 N N . GLU A 1 195 ? -21.517 -31.974 -11.853 1.00 30.55 194 GLU A N 1
ATOM 1518 C CA . GLU A 1 195 ? -20.883 -33.151 -11.267 1.00 34.57 194 GLU A CA 1
ATOM 1519 C C . GLU A 1 195 ? -19.407 -33.230 -11.627 1.00 32.51 194 GLU A C 1
ATOM 1520 O O . GLU A 1 195 ? -18.562 -33.484 -10.760 1.00 31.58 194 GLU A O 1
ATOM 1526 N N . ASP A 1 196 ? -19.077 -33.029 -12.907 1.00 31.87 195 ASP A N 1
ATOM 1527 C CA . ASP A 1 196 ? -17.679 -33.110 -13.320 1.00 33.52 195 ASP A CA 1
ATOM 1528 C C . ASP A 1 196 ? -16.855 -31.942 -12.782 1.00 30.64 195 ASP A C 1
ATOM 1529 O O . ASP A 1 196 ? -15.669 -32.114 -12.469 1.00 33.10 195 ASP A O 1
ATOM 1534 N N . ALA A 1 197 ? -17.469 -30.766 -12.629 1.00 28.16 196 ALA A N 1
ATOM 1535 C CA . ALA A 1 197 ? -16.749 -29.604 -12.105 1.00 26.38 196 ALA A CA 1
ATOM 1536 C C . ALA A 1 197 ? -16.295 -29.814 -10.664 1.00 25.43 196 ALA A C 1
ATOM 1537 O O . ALA A 1 197 ? -15.243 -29.273 -10.248 1.00 25.21 196 ALA A O 1
ATOM 1539 N N . VAL A 1 198 ? -17.072 -30.591 -9.894 1.00 26.69 197 VAL A N 1
ATOM 1540 C CA . VAL A 1 198 ? -16.680 -30.859 -8.507 1.00 27.00 197 VAL A CA 1
ATOM 1541 C C . VAL A 1 198 ? -15.248 -31.383 -8.441 1.00 26.40 197 VAL A C 1
ATOM 1542 O O . VAL A 1 198 ? -14.462 -30.979 -7.572 1.00 25.09 197 VAL A O 1
ATOM 1546 N N . GLN A 1 199 ? -14.874 -32.278 -9.363 1.00 26.02 198 GLN A N 1
ATOM 1547 C CA . GLN A 1 199 ? -13.552 -32.881 -9.255 1.00 30.01 198 GLN A CA 1
ATOM 1548 C C . GLN A 1 199 ? -12.439 -31.874 -9.526 1.00 26.70 198 GLN A C 1
ATOM 1549 O O . GLN A 1 199 ? -11.334 -32.027 -8.986 1.00 25.83 198 GLN A O 1
ATOM 1555 N N . TYR A 1 200 ? -12.703 -30.830 -10.321 1.00 24.83 199 TYR A N 1
ATOM 1556 C CA . TYR A 1 200 ? -11.722 -29.754 -10.453 1.00 23.83 199 TYR A CA 1
ATOM 1557 C C . TYR A 1 200 ? -11.492 -29.094 -9.103 1.00 24.27 199 TYR A C 1
ATOM 1558 O O . TYR A 1 200 ? -10.348 -28.831 -8.699 1.00 23.46 199 TYR A O 1
ATOM 1567 N N . PHE A 1 201 ? -12.584 -28.800 -8.399 1.00 23.42 200 PHE A 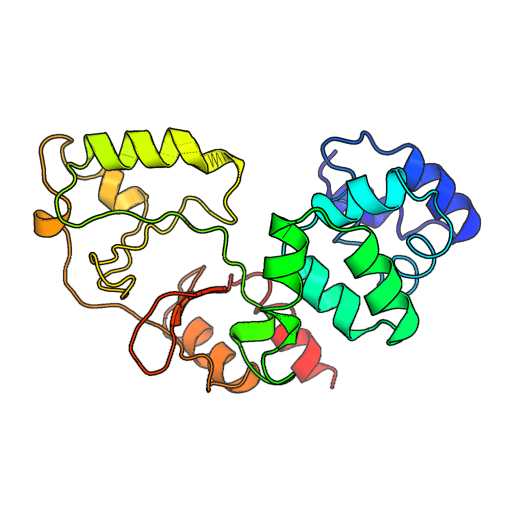N 1
ATOM 1568 C CA . PHE A 1 201 ? -12.417 -28.165 -7.092 1.00 24.22 200 PHE A CA 1
ATOM 1569 C C . PHE A 1 201 ? -11.657 -29.073 -6.124 1.00 22.56 200 PHE A C 1
ATOM 1570 O O . PHE A 1 201 ? -10.773 -28.616 -5.385 1.00 24.34 200 PHE A O 1
ATOM 1578 N N . GLU A 1 202 ? -11.982 -30.364 -6.115 1.00 23.36 201 GLU A N 1
ATOM 1579 C CA . GLU A 1 202 ? -11.307 -31.306 -5.215 1.00 26.75 201 GLU A CA 1
ATOM 1580 C C . GLU A 1 202 ? -9.815 -31.415 -5.540 1.00 24.10 201 GLU A C 1
ATOM 1581 O O . GLU A 1 202 ? -8.949 -31.483 -4.646 1.00 25.71 201 GLU A O 1
ATOM 1587 N N . LYS A 1 203 ? -9.499 -31.447 -6.832 1.00 22.81 202 LYS A N 1
ATOM 1588 C CA . LYS A 1 203 ? -8.124 -31.676 -7.254 1.00 24.27 202 LYS A CA 1
ATOM 1589 C C . LYS A 1 203 ? -7.247 -30.474 -6.972 1.00 24.11 202 LYS A C 1
ATOM 1590 O O . LYS A 1 203 ? -6.101 -30.631 -6.538 1.00 26.00 202 LYS A O 1
ATOM 1596 N N . TYR A 1 204 ? -7.748 -29.268 -7.258 1.00 22.49 203 TYR A N 1
ATOM 1597 C CA . TYR A 1 204 ? -6.888 -28.092 -7.265 1.00 23.46 203 TYR A CA 1
ATOM 1598 C C . TYR A 1 204 ? -6.940 -27.259 -5.988 1.00 25.03 203 TYR A C 1
ATOM 1599 O O . TYR A 1 204 ? -6.118 -26.350 -5.839 1.00 26.45 203 TYR A O 1
ATOM 1608 N N . ASP A 1 205 ? -7.883 -27.529 -5.083 1.00 25.35 204 ASP A N 1
ATOM 1609 C CA . ASP A 1 205 ? -7.849 -26.964 -3.721 1.00 23.64 204 ASP A CA 1
ATOM 1610 C C . ASP A 1 205 ? -7.887 -25.432 -3.718 1.00 24.85 204 ASP A C 1
ATOM 1611 O O . ASP A 1 205 ? -7.267 -24.770 -2.883 1.00 29.36 204 ASP A O 1
ATOM 1616 N N . ARG A 1 206 ? -8.625 -24.863 -4.659 1.00 24.54 205 ARG A N 1
ATOM 1617 C CA A ARG A 1 206 ? -8.806 -23.424 -4.776 0.75 25.16 205 ARG A CA 1
ATOM 1618 C CA B ARG A 1 206 ? -8.807 -23.424 -4.779 0.25 25.16 205 ARG A CA 1
ATOM 1619 C C . ARG A 1 206 ? -10.225 -23.086 -4.338 1.00 23.58 205 ARG A C 1
ATOM 1620 O O . ARG A 1 206 ? -11.151 -23.862 -4.569 1.00 24.70 205 ARG A O 1
ATOM 1628 N N . ALA A 1 207 ? -10.397 -21.926 -3.698 1.00 21.82 206 ALA A N 1
ATOM 1629 C CA . ALA A 1 207 ? -11.715 -21.569 -3.175 1.00 21.25 206 ALA A CA 1
ATOM 1630 C C . ALA A 1 207 ? -12.628 -20.950 -4.223 1.00 20.21 206 ALA A C 1
ATOM 1631 O O . ALA A 1 207 ? -13.827 -20.786 -3.964 1.00 21.95 206 ALA A O 1
ATOM 1633 N N . ALA A 1 208 ? -12.099 -20.624 -5.400 1.00 20.14 207 ALA A N 1
ATOM 1634 C CA . ALA A 1 208 ? -12.895 -20.182 -6.529 1.00 19.88 207 ALA A CA 1
ATOM 1635 C C . ALA A 1 208 ? -12.187 -20.688 -7.776 1.00 20.72 207 ALA A C 1
ATOM 1636 O O . ALA A 1 208 ? -10.962 -20.849 -7.777 1.00 21.25 207 ALA A O 1
ATOM 1638 N N . LEU A 1 209 ? -12.962 -20.959 -8.825 1.00 20.14 208 LEU A N 1
ATOM 1639 C CA . LEU A 1 209 ? -12.413 -21.300 -10.133 1.00 21.22 208 LEU A CA 1
ATOM 1640 C C . LEU A 1 209 ? -13.168 -20.528 -11.200 1.00 21.70 208 LEU A C 1
ATOM 1641 O O . LEU A 1 209 ? -14.386 -20.313 -11.086 1.00 21.52 208 LEU A O 1
ATOM 1646 N N . PRO A 1 210 ? -12.473 -20.112 -12.258 1.00 20.30 209 PRO A N 1
ATOM 1647 C CA . PRO A 1 210 ? -13.120 -19.349 -13.326 1.00 20.95 209 PRO A CA 1
ATOM 1648 C C . PRO A 1 210 ? -13.743 -20.254 -14.382 1.00 21.21 209 PRO A C 1
ATOM 1649 O O . PRO A 1 210 ? -13.283 -21.368 -14.641 1.00 22.51 209 PRO A O 1
ATOM 1653 N N . ILE A 1 211 ? -14.839 -19.757 -14.947 1.00 22.10 210 ILE A N 1
ATOM 1654 C CA . ILE A 1 211 ? -15.636 -20.442 -15.957 1.00 21.62 210 ILE A CA 1
ATOM 1655 C C . ILE A 1 211 ? -15.459 -19.682 -17.268 1.00 22.10 210 ILE A C 1
ATOM 1656 O O . ILE A 1 211 ? -15.691 -18.458 -17.329 1.00 22.88 210 ILE A O 1
ATOM 1661 N N . VAL A 1 212 ? -15.062 -20.419 -18.304 1.00 24.99 211 VAL A N 1
ATOM 1662 C CA . VAL A 1 212 ? -14.713 -19.860 -19.601 1.00 24.45 211 VAL A CA 1
ATOM 1663 C C . VAL A 1 212 ? -15.561 -20.519 -20.681 1.00 24.27 211 VAL A C 1
ATOM 1664 O O . VAL A 1 212 ? -16.074 -21.629 -20.524 1.00 25.61 211 VAL A O 1
ATOM 1668 N N . THR A 1 213 ? -15.698 -19.809 -21.794 1.00 24.10 212 THR A N 1
ATOM 1669 C CA . THR A 1 213 ? -16.342 -20.361 -22.975 1.00 27.18 212 THR A CA 1
ATOM 1670 C C . THR A 1 213 ? -15.349 -21.220 -23.749 1.00 29.21 212 THR A C 1
ATOM 1671 O O . THR A 1 213 ? -14.151 -21.241 -23.468 1.00 30.07 212 THR A O 1
ATOM 1675 N N . GLU A 1 214 ? -15.860 -21.903 -24.779 1.00 32.01 213 GLU A N 1
ATOM 1676 C CA . GLU A 1 214 ? -15.016 -22.768 -25.602 1.00 35.98 213 GLU A CA 1
ATOM 1677 C C . GLU A 1 214 ? -13.885 -22.002 -26.273 1.00 35.29 213 GLU A C 1
ATOM 1678 O O . GLU A 1 214 ? -12.861 -22.602 -26.605 1.00 39.07 213 GLU A O 1
ATOM 1684 N N . SER A 1 215 ? -14.037 -20.696 -26.469 1.00 35.65 214 SER A N 1
ATOM 1685 C CA A SER A 1 215 ? -12.996 -19.851 -27.036 0.27 36.33 214 SER A CA 1
ATOM 1686 C CA B SER A 1 215 ? -12.984 -19.869 -27.039 0.73 37.30 214 SER A CA 1
ATOM 1687 C C . SER A 1 215 ? -12.139 -19.164 -25.984 1.00 36.20 214 SER A C 1
ATOM 1688 O O . SER A 1 215 ? -11.321 -18.306 -26.332 1.00 38.83 214 SER A O 1
ATOM 1693 N N . GLY A 1 216 ? -12.324 -19.489 -24.707 1.00 30.31 215 GLY A N 1
ATOM 1694 C CA . GLY A 1 216 ? -11.455 -18.951 -23.684 1.00 29.39 215 GLY A CA 1
ATOM 1695 C C . GLY A 1 216 ? -11.910 -17.659 -23.039 1.00 27.73 215 GLY A C 1
ATOM 1696 O O . GLY A 1 216 ? -11.159 -17.090 -22.234 1.00 28.28 215 GLY A O 1
ATOM 1697 N N . VAL A 1 217 ? -13.118 -17.190 -23.333 1.00 28.50 216 VAL A N 1
ATOM 1698 C CA . VAL A 1 217 ? -13.601 -15.933 -22.770 1.00 27.97 216 VAL A CA 1
ATOM 1699 C C . VAL A 1 217 ? -14.114 -16.183 -21.358 1.00 25.69 216 VAL A C 1
ATOM 1700 O O . VAL A 1 217 ? -14.862 -17.137 -21.108 1.00 25.80 216 VAL A O 1
ATOM 1704 N N . LEU A 1 218 ? -13.701 -15.335 -20.429 1.00 26.29 217 LEU A N 1
ATOM 1705 C CA . LEU A 1 218 ? -14.121 -15.473 -19.043 1.00 26.15 217 LEU A CA 1
ATOM 1706 C C . LEU A 1 218 ? -15.561 -14.990 -18.899 1.00 25.80 217 LEU A C 1
ATOM 1707 O O . LEU A 1 218 ? -15.891 -13.870 -19.310 1.00 27.65 217 LEU A O 1
ATOM 1712 N N . VAL A 1 219 ? -16.419 -15.830 -18.319 1.00 24.52 218 VAL A N 1
ATOM 1713 C CA . VAL A 1 219 ? -17.824 -15.486 -18.146 1.00 25.35 218 VAL A CA 1
ATOM 1714 C C . VAL A 1 219 ? -18.290 -15.543 -16.700 1.00 25.15 218 VAL A C 1
ATOM 1715 O O . VAL A 1 219 ? -19.365 -14.996 -16.399 1.00 25.89 218 VAL A O 1
ATOM 1719 N N . GLY A 1 220 ? -17.559 -16.190 -15.796 1.00 23.09 219 GLY A N 1
ATOM 1720 C CA . GLY A 1 220 ? -17.991 -16.123 -14.401 1.00 22.25 219 GLY A CA 1
ATOM 1721 C C . GLY A 1 220 ? -17.016 -16.877 -13.539 1.00 20.87 219 GLY A C 1
ATOM 1722 O O . GLY A 1 220 ? -16.012 -17.400 -14.024 1.00 22.43 219 GLY A O 1
ATOM 1723 N N . ILE A 1 221 ? -17.306 -16.908 -12.224 1.00 20.35 220 ILE A N 1
ATOM 1724 C CA . ILE A 1 221 ? -16.560 -17.738 -11.287 1.00 20.56 220 ILE A CA 1
ATOM 1725 C C . ILE A 1 221 ? -17.534 -18.571 -10.472 1.00 20.84 220 ILE A C 1
ATOM 1726 O O . ILE A 1 221 ? -18.694 -18.192 -10.278 1.00 20.64 220 ILE A O 1
ATOM 1731 N N . VAL A 1 222 ? -17.058 -19.726 -10.009 1.00 20.10 221 VAL A N 1
ATOM 1732 C CA . VAL A 1 222 ? -17.804 -20.572 -9.083 1.00 20.19 221 VAL A CA 1
ATOM 1733 C C . VAL A 1 222 ? -16.975 -20.695 -7.811 1.00 20.20 221 VAL A C 1
ATOM 1734 O O . VAL A 1 222 ? -15.743 -20.832 -7.865 1.00 21.04 221 VAL A O 1
ATOM 1738 N N . THR A 1 223 ? -17.651 -20.614 -6.663 1.00 20.59 222 THR A N 1
ATOM 1739 C CA . THR A 1 223 ? -16.973 -20.632 -5.379 1.00 21.72 222 THR A CA 1
ATOM 1740 C C . THR A 1 223 ? -17.254 -21.928 -4.628 1.00 21.60 222 THR A C 1
ATOM 1741 O O . THR A 1 223 ? -18.296 -22.574 -4.802 1.00 22.02 222 THR A O 1
ATOM 1745 N N . ILE A 1 224 ? -16.308 -22.272 -3.752 1.00 21.68 223 ILE A N 1
ATOM 1746 C CA A ILE A 1 224 ? -16.274 -23.589 -3.119 0.57 22.95 223 ILE A CA 1
ATOM 1747 C CA B ILE A 1 224 ? -16.293 -23.598 -3.147 0.43 22.64 223 ILE A CA 1
ATOM 1748 C C . ILE A 1 224 ? -17.471 -23.829 -2.196 1.00 22.02 223 ILE A C 1
ATOM 1749 O O . ILE A 1 224 ? -17.901 -24.974 -2.013 1.00 22.48 223 ILE A O 1
ATOM 1758 N N . ASP A 1 225 ? -18.014 -22.773 -1.574 1.00 23.52 224 ASP A N 1
ATOM 1759 C CA . ASP A 1 225 ? -19.198 -22.956 -0.727 1.00 22.12 224 ASP A CA 1
ATOM 1760 C C . ASP A 1 225 ? -20.370 -23.529 -1.525 1.00 21.77 224 ASP A C 1
ATOM 1761 O O . ASP A 1 225 ? -21.088 -24.441 -1.062 1.00 24.51 224 ASP A O 1
ATOM 1766 N N . ASP A 1 226 ? -20.535 -23.059 -2.774 1.00 22.95 225 ASP A N 1
ATOM 1767 C CA . ASP A 1 226 ? -21.609 -23.569 -3.612 1.00 22.52 225 ASP A CA 1
ATOM 1768 C C . ASP A 1 226 ? -21.315 -24.989 -4.087 1.00 23.51 225 ASP A C 1
ATOM 1769 O O . ASP A 1 226 ? -22.241 -25.797 -4.268 1.00 24.56 225 ASP A O 1
ATOM 1774 N N . ILE A 1 227 ? -20.033 -25.322 -4.246 1.00 23.09 226 ILE A N 1
ATOM 1775 C CA . ILE A 1 227 ? -19.639 -26.680 -4.607 1.00 24.15 226 ILE A CA 1
ATOM 1776 C C . ILE A 1 227 ? -19.962 -27.651 -3.476 1.00 24.74 226 ILE A C 1
ATOM 1777 O O . ILE A 1 227 ? -20.398 -28.785 -3.717 1.00 25.28 226 ILE A O 1
ATOM 1782 N N . LEU A 1 228 ? -19.737 -27.237 -2.226 1.00 24.46 227 LEU A N 1
ATOM 1783 C CA A LEU A 1 228 ? -20.133 -28.080 -1.106 0.73 25.49 227 LEU A CA 1
ATOM 1784 C CA B LEU A 1 228 ? -20.144 -28.076 -1.101 0.27 25.25 227 LEU A CA 1
ATOM 1785 C C . LEU A 1 228 ? -21.631 -28.371 -1.159 1.00 25.29 227 LEU A C 1
ATOM 1786 O O . LEU A 1 228 ? -22.061 -29.513 -0.924 1.00 26.01 227 LEU A O 1
ATOM 1795 N N . ASP A 1 229 ? -22.442 -27.349 -1.457 1.00 25.86 228 ASP A N 1
ATOM 1796 C CA . ASP A 1 229 ? -23.871 -27.631 -1.606 1.00 26.58 228 ASP A CA 1
ATOM 1797 C C . ASP A 1 229 ? -24.135 -28.622 -2.744 1.00 27.01 228 ASP A C 1
ATOM 1798 O O . ASP A 1 229 ? -25.002 -29.496 -2.625 1.00 31.34 228 ASP A O 1
ATOM 1803 N N . GLN A 1 230 ? -23.406 -28.497 -3.860 1.00 26.12 229 GLN A N 1
ATOM 1804 C CA . GLN A 1 230 ? -23.589 -29.442 -4.959 1.00 27.22 229 GLN A CA 1
ATOM 1805 C C . GLN A 1 230 ? -23.263 -30.873 -4.527 1.00 29.57 229 GLN A C 1
ATOM 1806 O O . GLN A 1 230 ? -23.977 -31.817 -4.882 1.00 34.24 229 GLN A O 1
ATOM 1812 N N . ILE A 1 231 ? -22.197 -31.048 -3.735 1.00 27.26 230 ILE A N 1
ATOM 1813 C CA . ILE A 1 231 ? -21.809 -32.380 -3.275 1.00 29.04 230 ILE A CA 1
ATOM 1814 C C . ILE A 1 231 ? -22.897 -32.973 -2.394 1.00 34.48 230 ILE A C 1
ATOM 1815 O O . ILE A 1 231 ? -23.259 -34.154 -2.519 1.00 37.82 230 ILE A O 1
ATOM 1820 N N . GLU A 1 232 ? -23.431 -32.165 -1.481 1.00 33.14 231 GLU A N 1
ATOM 1821 C CA . GLU A 1 232 ? -24.496 -32.672 -0.618 1.00 43.79 231 GLU A CA 1
ATOM 1822 C C . GLU A 1 232 ? -25.769 -32.982 -1.400 1.00 45.32 231 GLU A C 1
ATOM 1823 O O . GLU A 1 232 ? -26.452 -33.974 -1.112 1.00 51.35 231 GLU A O 1
ATOM 1829 N N . GLN A 1 233 ? -26.088 -32.165 -2.408 1.00 40.79 232 GLN A N 1
ATOM 1830 C CA . GLN A 1 233 ? -27.251 -32.439 -3.246 1.00 43.56 232 GLN A CA 1
ATOM 1831 C C . GLN A 1 233 ? -27.079 -33.738 -4.025 1.00 45.03 232 GLN A C 1
ATOM 1832 O O . GLN A 1 233 ? -28.007 -34.554 -4.097 1.00 47.73 232 GLN A O 1
ATOM 1834 N N . GLN A 1 234 ? -25.896 -33.953 -4.609 1.00 43.62 233 GLN A N 1
ATOM 1835 C CA . GLN A 1 234 ? -25.637 -35.204 -5.316 1.00 49.03 233 GLN A CA 1
ATOM 1836 C C . GLN A 1 234 ? -25.761 -36.391 -4.377 1.00 50.87 233 GLN A C 1
ATOM 1837 O O . GLN A 1 234 ? -26.333 -37.426 -4.738 1.00 52.44 233 GLN A O 1
ATOM 1843 N N . ASN A 1 235 ? -25.227 -36.257 -3.163 1.00 48.67 234 ASN A N 1
ATOM 1844 C CA . ASN A 1 235 ? -25.167 -37.396 -2.260 1.00 56.33 234 ASN A CA 1
ATOM 1845 C C . ASN A 1 235 ? -26.527 -37.721 -1.653 1.00 60.25 234 ASN A C 1
ATOM 1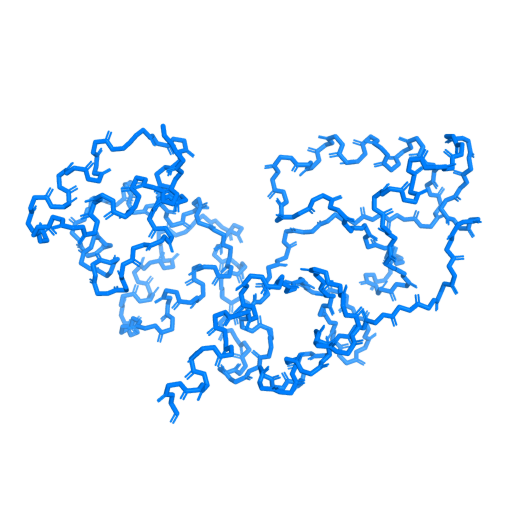846 O O . ASN A 1 235 ? -26.798 -38.886 -1.342 1.00 63.73 234 ASN A O 1
ATOM 1851 N N . THR A 1 236 ? -27.398 -36.723 -1.482 1.00 59.04 235 THR A N 1
ATOM 1852 C CA . THR A 1 236 ? -28.772 -37.038 -1.102 1.00 64.67 235 THR A CA 1
ATOM 1853 C C . THR A 1 236 ? -29.570 -37.577 -2.285 1.00 68.98 235 THR A C 1
ATOM 1854 O O . THR A 1 236 ? -30.425 -38.454 -2.113 1.00 70.95 235 THR A O 1
ATOM 1858 N N . GLU A 1 237 ? -29.306 -37.071 -3.485 1.00 70.10 236 GLU A N 1
ATOM 1859 C CA . GLU A 1 237 ? -29.998 -37.534 -4.683 1.00 70.95 236 GLU A CA 1
ATOM 1860 C C . GLU A 1 237 ? -29.295 -38.748 -5.282 1.00 71.87 236 GLU A C 1
ATOM 1861 O O . GLU A 1 237 ? -29.898 -39.810 -5.442 1.00 72.54 236 GLU A O 1
#

Sequence (228 aa):
FNNPADIAETLSSELHADERLLAFLKVPKEYYKAEVFSSHLDPDDFQEETIIRSIGSSDEVSEILNAMTPDDRTALFEDFPDELIKYSINHLNNPQERRIALKKLLGYDSDDSIARLMTPYYIQIRKEWTIKRCLQQIKKVGSKVETMNYLLYVVVDERNRRLIIDDIIALGSLLLAEEDTLVSEITDNHFVAITTTTSKEDAVQYFEKYDRRAALPIVTESSGVLVGIVTIIDDILLDQIEQQNTE

Secondary structure (DSSP, 8-state):
--HHHHHHHHHTS-HHHHHHHHHTS-TTTHHHHHHTS-HHHHHHHHHHS-HHHHHHHHHHS-HHHHHHHHHTS-HHHHHHHHHTS-HHHHHHHHHHHHS-TTBGGGG-BS--EEE-TTSBHHHHHHHHHHHTTTSS-SSEEEEE-TTSBEEEEEEHHHHHHS-TTSBGGGT--S----EETTSBHHHHHHHHHHH--SEEEEE-TT-BEEEEEEHHHHHHHHHHHHH-

CATH classification: 1.25.60.10 (+1 more: 3.10.580.10)

Solvent-accessible surface area: 12116 Å² total; per-residue (Å²): 209,90,27,48,80,30,2,115,87,10,50,139,66,157,35,86,58,33,38,49,30,0,80,164,12,58,79,140,67,40,9,94,0,0,35,96,8,52,70,112,8,12,35,88,0,0,127,76,17,48,63,113,33,0,27,114,5,0,36,66,8,52,2,12,41,1,3,55,6,1,71,93,16,61,72,77,9,33,141,80,0,11,96,30,12,60,110,108,12,89,188,29,2,84,128,4,37,68,34,97,60,93,6,0,0,28,31,4,3,40,55,35,0,61,0,71,81,123,45,46,0,94,88,0,49,108,20,10,173,148,34,11,121,74,23,59,26,74,85,28,0,0,0,2,35,163,54,46,47,11,42,1,15,12,36,36,39,55,0,112,164,28,138,81,122,31,68,0,45,119,50,25,105,94,66,83,34,24,0,51,28,120,24,36,32,113,85,0,20,91,64,5,124,118,90,127,68,48,1,0,0,0,12,38,156,69,25,42,10,33,0,0,1,10,74,84,29,1,99,86,30,64,91,55,50,118,124,123

B-factor: mean 36.46, std 11.81, range [17.86, 114.49]